Protein AF-A0A539E803-F1 (afdb_monomer)

Solvent-accessible surface area (backbone atoms only — not comparable to full-atom values): 10737 Å² total; per-residue (Å²): 115,46,67,41,36,42,38,34,36,9,45,37,90,41,61,48,79,47,75,49,76,49,67,84,82,89,76,84,89,85,72,62,88,88,71,40,68,70,56,54,57,48,47,56,49,35,49,77,51,39,52,88,46,69,70,63,44,58,66,35,50,32,64,90,94,48,55,44,29,31,35,43,29,35,39,46,92,74,34,40,37,37,44,37,24,36,64,85,74,31,36,32,40,33,35,44,31,45,89,89,49,72,43,79,78,43,74,46,50,41,35,70,79,56,62,65,66,52,29,48,58,45,42,54,60,42,33,76,76,36,90,59,69,50,62,68,59,37,48,68,73,79,42,81,58,93,88,59,83,59,92,66,82,51,70,68,60,51,33,63,75,67,72,41,97,76,69,65,61,68,62,53,50,51,53,49,50,55,50,50,58,64,70,74,106

Foldseek 3Di:
DFWAKKWWQAWQVCQGIDMDGDDPDDDDDDDDPPPCPVRSVVLVLCLQQNDPDPVVVVNTGHPPPTFGKMKIWDDDPQKIWIWIARNVQQWIWIWIDHPNDIDTQATDRCHPVDDDPNVVSSLVVSCVVPVDSDSVCCCLPVHQDDPNPDPDRDPVNVCVVVVHPDDDVVVVVVVVVVVVVVVVD

Structure (mmCIF, N/CA/C/O backbone):
data_AF-A0A539E803-F1
#
_entry.id   AF-A0A539E803-F1
#
loop_
_atom_site.group_PDB
_atom_site.id
_atom_site.type_symbol
_atom_site.label_atom_id
_atom_site.label_alt_id
_atom_site.label_comp_id
_atom_site.label_asym_id
_atom_site.label_entity_id
_atom_site.label_seq_id
_atom_site.pdbx_PDB_ins_code
_atom_site.Cartn_x
_atom_site.Cartn_y
_atom_site.Cartn_z
_atom_site.occupancy
_atom_site.B_iso_or_equiv
_atom_site.auth_seq_id
_atom_site.auth_comp_id
_atom_site.auth_asym_id
_atom_site.auth_atom_id
_atom_site.pdbx_PDB_model_num
ATOM 1 N N . MET A 1 1 ? -8.554 -13.822 0.215 1.00 85.38 1 MET A N 1
ATOM 2 C CA . MET A 1 1 ? -8.023 -12.525 0.678 1.00 85.38 1 MET A CA 1
ATOM 3 C C . MET A 1 1 ? -8.935 -11.435 0.132 1.00 85.38 1 MET A C 1
ATOM 5 O O . MET A 1 1 ? -9.428 -11.605 -0.977 1.00 85.38 1 MET A O 1
ATOM 9 N N . ARG A 1 2 ? -9.240 -10.399 0.917 1.00 91.12 2 ARG A N 1
ATOM 10 C CA . ARG A 1 2 ? -10.157 -9.306 0.552 1.00 91.12 2 ARG A CA 1
ATOM 11 C C . ARG A 1 2 ? -9.705 -8.007 1.214 1.00 91.12 2 ARG A C 1
ATOM 13 O O . ARG A 1 2 ? -9.378 -8.044 2.393 1.00 91.12 2 ARG A O 1
ATOM 20 N N . ILE A 1 3 ? -9.746 -6.884 0.498 1.00 94.69 3 ILE A N 1
ATOM 21 C CA . ILE A 1 3 ? -9.561 -5.549 1.092 1.00 94.69 3 ILE A CA 1
ATOM 22 C C . ILE A 1 3 ? -10.826 -5.180 1.871 1.00 94.69 3 ILE A C 1
ATOM 24 O O . ILE A 1 3 ? -11.922 -5.286 1.328 1.00 94.69 3 ILE A O 1
ATOM 28 N N . GLU A 1 4 ? -10.689 -4.753 3.124 1.00 96.38 4 GLU A N 1
ATOM 29 C CA . GLU A 1 4 ? -11.804 -4.283 3.960 1.00 96.38 4 GLU A CA 1
ATOM 30 C C . GLU A 1 4 ? -11.821 -2.769 4.112 1.00 96.38 4 GLU A C 1
ATOM 32 O O . GLU A 1 4 ? -12.894 -2.170 4.176 1.00 96.38 4 GLU A O 1
ATOM 37 N N . ARG A 1 5 ? -10.646 -2.139 4.151 1.00 98.12 5 ARG A N 1
ATOM 38 C CA . ARG A 1 5 ? -10.532 -0.699 4.358 1.00 98.12 5 ARG A CA 1
ATOM 39 C C . ARG A 1 5 ? -9.319 -0.135 3.637 1.00 98.12 5 ARG A C 1
ATOM 41 O O . ARG A 1 5 ? -8.253 -0.744 3.626 1.00 98.12 5 ARG A O 1
ATOM 48 N N . LEU A 1 6 ? -9.502 1.050 3.069 1.00 98.50 6 LEU A N 1
ATOM 49 C CA . LEU A 1 6 ? -8.438 1.910 2.565 1.00 98.50 6 LEU A CA 1
ATOM 50 C C . LEU A 1 6 ? -8.562 3.256 3.271 1.00 98.50 6 LEU A C 1
ATOM 52 O O . LEU A 1 6 ? -9.647 3.834 3.299 1.00 98.50 6 LEU A O 1
ATOM 56 N N . GLN A 1 7 ? -7.463 3.758 3.814 1.00 98.56 7 GLN A N 1
ATOM 57 C CA . GLN A 1 7 ? -7.365 5.105 4.357 1.00 98.56 7 GLN A CA 1
ATOM 58 C C . GLN A 1 7 ? -6.165 5.804 3.731 1.00 98.56 7 GLN A C 1
ATOM 60 O O . GLN A 1 7 ? -5.092 5.212 3.626 1.00 98.56 7 GLN A O 1
ATOM 65 N N . LEU A 1 8 ? -6.357 7.054 3.326 1.00 98.25 8 LEU A N 1
ATOM 66 C CA . LEU A 1 8 ? -5.300 7.925 2.830 1.00 98.25 8 LEU A CA 1
ATOM 67 C C . LEU A 1 8 ? -5.308 9.198 3.653 1.00 98.25 8 LEU A C 1
ATOM 69 O O . LEU A 1 8 ? -6.360 9.809 3.821 1.00 98.25 8 LEU A O 1
ATOM 73 N N . ASP A 1 9 ? -4.135 9.603 4.106 1.00 97.06 9 ASP A N 1
ATOM 74 C CA . ASP A 1 9 ? -3.892 10.857 4.799 1.00 97.06 9 ASP A CA 1
ATOM 75 C C . ASP A 1 9 ? -2.950 11.671 3.910 1.00 97.06 9 ASP A C 1
ATOM 77 O O . ASP A 1 9 ? -1.740 11.697 4.124 1.00 97.06 9 ASP A O 1
ATOM 81 N N . GLY A 1 10 ? -3.529 12.257 2.854 1.00 95.88 10 GLY A N 1
ATOM 82 C CA . GLY A 1 10 ? -2.801 12.931 1.777 1.00 95.88 10 GLY A CA 1
ATOM 83 C C . GLY A 1 10 ? -2.248 11.970 0.717 1.00 95.88 10 GLY A C 1
ATOM 84 O O . GLY A 1 10 ? -1.301 11.236 0.974 1.00 95.88 10 GLY A O 1
ATOM 85 N N . PHE A 1 11 ? -2.828 11.970 -0.489 1.00 96.88 11 PHE A N 1
ATOM 86 C CA . PHE A 1 11 ? -2.336 11.195 -1.639 1.00 96.88 11 PHE A CA 1
ATOM 87 C C . PHE A 1 11 ? -2.914 11.712 -2.969 1.00 96.88 11 PHE A C 1
ATOM 89 O O . PHE A 1 11 ? -4.120 11.622 -3.229 1.00 96.88 11 PHE A O 1
ATOM 96 N N . GLY A 1 12 ? -2.061 12.218 -3.857 1.00 94.12 12 GLY A N 1
ATOM 97 C CA . GLY A 1 12 ? -2.444 12.791 -5.145 1.00 94.12 12 GLY A CA 1
ATOM 98 C C . GLY A 1 12 ? -3.492 13.889 -4.973 1.00 94.12 12 GLY A C 1
ATOM 99 O O . GLY A 1 12 ? -3.254 14.890 -4.312 1.00 94.12 12 GLY A O 1
ATOM 100 N N . ARG A 1 13 ? -4.688 13.687 -5.541 1.00 92.44 13 ARG A N 1
ATOM 101 C CA . ARG A 1 13 ? -5.806 14.641 -5.404 1.00 92.44 13 ARG A CA 1
ATOM 102 C C . ARG A 1 13 ? -6.510 14.614 -4.046 1.00 92.44 13 ARG A C 1
ATOM 104 O O . ARG A 1 13 ? -7.352 15.470 -3.784 1.00 92.44 13 ARG A O 1
ATOM 111 N N . PHE A 1 14 ? -6.254 13.606 -3.219 1.00 93.94 14 PHE A N 1
ATOM 112 C CA . PHE A 1 14 ? -6.851 13.493 -1.895 1.00 93.94 14 PHE A CA 1
ATOM 113 C C . PHE A 1 14 ? -5.964 14.232 -0.890 1.00 93.94 14 PHE A C 1
ATOM 115 O O . PHE A 1 14 ? -5.164 13.614 -0.207 1.00 93.94 14 PHE A O 1
ATOM 122 N N . ASP A 1 15 ? -6.083 15.561 -0.817 1.00 87.75 15 ASP A N 1
ATOM 123 C CA . ASP A 1 15 ? -5.224 16.421 0.026 1.00 87.75 15 ASP A CA 1
ATOM 124 C C . ASP A 1 15 ? -5.448 16.262 1.551 1.00 87.75 15 ASP A C 1
ATOM 126 O O . ASP A 1 15 ? -4.719 16.852 2.354 1.00 87.75 15 ASP A O 1
ATOM 130 N N . GLY A 1 16 ? -6.486 15.540 1.974 1.00 90.56 16 GLY A N 1
ATOM 131 C CA . GLY A 1 16 ? -6.835 15.316 3.381 1.00 90.56 16 GLY A CA 1
ATOM 132 C C . GLY A 1 16 ? -7.170 13.855 3.661 1.00 90.56 16 GLY A C 1
ATOM 133 O O . GLY A 1 16 ? -7.050 13.009 2.775 1.00 90.56 16 GLY A O 1
ATOM 134 N N . THR A 1 17 ? -7.610 13.571 4.887 1.00 95.69 17 THR A N 1
ATOM 135 C CA . THR A 1 17 ? -7.997 12.217 5.288 1.00 95.69 17 THR A CA 1
ATOM 136 C C . THR A 1 17 ? -9.253 11.771 4.551 1.00 95.69 17 THR A C 1
ATOM 138 O O . THR A 1 17 ? -10.318 12.379 4.678 1.00 95.69 17 THR A O 1
ATOM 141 N N . VAL A 1 18 ? -9.133 10.682 3.802 1.00 96.50 18 VAL A N 1
ATOM 142 C CA . VAL A 1 18 ? -10.245 9.999 3.138 1.00 96.50 18 VAL A CA 1
ATOM 143 C C . VAL A 1 18 ? -10.193 8.517 3.461 1.00 96.50 18 VAL A C 1
ATOM 145 O O . VAL A 1 18 ? -9.123 7.939 3.655 1.00 96.50 18 VAL A O 1
ATOM 148 N N . GLN A 1 19 ? -11.364 7.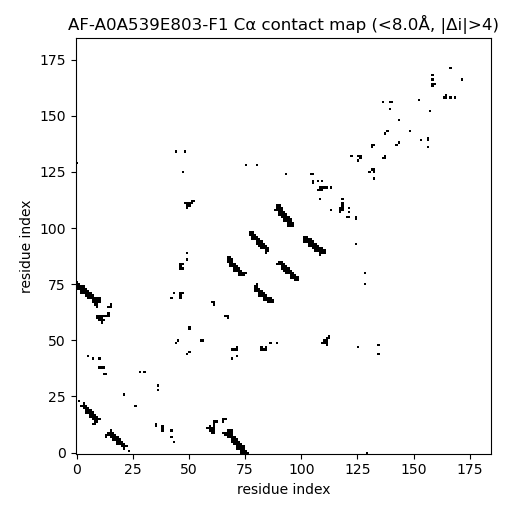894 3.530 1.00 97.50 19 GLN A N 1
ATOM 149 C CA . GLN A 1 19 ? -11.482 6.498 3.909 1.00 97.50 19 GLN A CA 1
ATOM 150 C C . GLN A 1 19 ? -12.596 5.815 3.123 1.00 97.50 19 GLN A C 1
ATOM 152 O O . GLN A 1 19 ? -13.686 6.364 2.961 1.00 97.50 19 GLN A O 1
ATOM 157 N N . TRP A 1 20 ? -12.332 4.581 2.709 1.00 97.50 20 TRP A N 1
ATOM 158 C CA . TRP A 1 20 ? -13.306 3.679 2.113 1.00 97.50 20 TRP A CA 1
ATOM 159 C C . TRP A 1 20 ? -13.371 2.381 2.904 1.00 97.50 20 TRP A C 1
ATOM 161 O O . TRP A 1 20 ? -12.350 1.877 3.375 1.00 97.50 20 TRP A O 1
ATOM 171 N N . THR A 1 21 ? -14.579 1.836 3.011 1.00 96.88 21 THR A N 1
ATOM 172 C CA . THR A 1 21 ? -14.844 0.519 3.592 1.00 96.88 21 THR A CA 1
ATOM 173 C C . THR A 1 21 ? -15.472 -0.356 2.519 1.00 96.88 21 THR A C 1
ATOM 175 O O . THR A 1 21 ? -16.389 0.081 1.823 1.00 96.88 21 THR A O 1
ATOM 178 N N . PHE A 1 22 ? -14.990 -1.586 2.392 1.00 95.62 22 PHE A N 1
ATOM 179 C CA . PHE A 1 22 ? -15.407 -2.532 1.367 1.00 95.62 22 PHE A CA 1
ATOM 180 C C . PHE A 1 22 ? -16.167 -3.705 1.992 1.00 95.62 22 PHE A C 1
ATO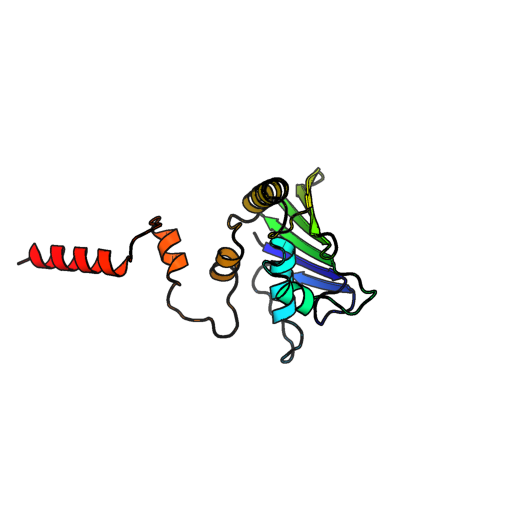M 182 O O . PHE A 1 22 ? -15.723 -4.341 2.955 1.00 95.62 22 PHE A O 1
ATOM 189 N N . GLY A 1 23 ? -17.333 -4.007 1.424 1.00 92.44 23 GLY A N 1
ATOM 190 C CA . GLY A 1 23 ? -18.162 -5.151 1.792 1.00 92.44 23 GLY A CA 1
ATOM 191 C C . GLY A 1 23 ? -17.706 -6.450 1.117 1.00 92.44 23 GLY A C 1
ATOM 192 O O . GLY A 1 23 ? -16.790 -6.441 0.286 1.00 92.44 23 GLY A O 1
ATOM 193 N N . PRO A 1 24 ? -18.271 -7.605 1.501 1.00 91.56 24 PRO A N 1
ATOM 194 C CA . PRO A 1 24 ? -18.068 -8.843 0.760 1.00 91.56 24 PRO A CA 1
ATOM 195 C C . PRO A 1 24 ? -18.718 -8.746 -0.630 1.00 91.56 24 PRO A C 1
ATOM 197 O O . PRO A 1 24 ? -19.687 -8.016 -0.822 1.00 91.56 24 PRO A O 1
ATOM 200 N N . GLY A 1 25 ? -18.202 -9.507 -1.596 1.00 90.75 25 GLY A N 1
ATOM 201 C CA . GLY A 1 25 ? -18.731 -9.523 -2.961 1.00 90.75 25 GLY A CA 1
ATOM 202 C C . GLY A 1 25 ? -18.320 -8.305 -3.796 1.00 90.75 25 GLY A C 1
ATOM 203 O O . GLY A 1 25 ? -17.209 -7.787 -3.666 1.00 90.75 25 GLY A O 1
ATOM 204 N N . LEU A 1 26 ? -19.207 -7.884 -4.701 1.00 91.44 26 LEU A N 1
ATOM 205 C CA . LEU A 1 26 ? -18.942 -6.808 -5.653 1.00 91.44 26 LEU A CA 1
ATOM 206 C C . LEU A 1 26 ? -19.089 -5.435 -4.988 1.00 91.44 26 LEU A C 1
ATOM 208 O O . LEU A 1 26 ? -20.170 -5.065 -4.536 1.00 91.44 26 LEU A O 1
ATOM 212 N N . ASN A 1 27 ? -18.010 -4.655 -5.000 1.00 92.12 27 ASN A N 1
ATOM 213 C CA . ASN A 1 27 ? -18.012 -3.262 -4.564 1.00 92.12 27 ASN A CA 1
ATOM 214 C C . ASN A 1 27 ? -17.937 -2.356 -5.799 1.00 92.12 27 ASN A C 1
ATOM 216 O O . ASN A 1 27 ? -17.001 -2.473 -6.589 1.00 92.12 27 ASN A O 1
ATOM 220 N N . VAL A 1 28 ? -18.906 -1.453 -5.966 1.00 92.19 28 VAL A N 1
ATOM 221 C CA . VAL A 1 28 ? -18.963 -0.528 -7.109 1.00 92.19 28 VAL A CA 1
ATOM 222 C C . VAL A 1 28 ? -18.672 0.890 -6.633 1.00 92.19 28 VAL A C 1
ATOM 224 O O . VAL A 1 28 ? -19.369 1.420 -5.773 1.00 92.19 28 VAL A O 1
ATOM 227 N N . ILE A 1 29 ? -17.649 1.516 -7.216 1.00 90.00 29 ILE A N 1
ATOM 228 C CA . ILE A 1 29 ? -17.231 2.880 -6.880 1.00 90.00 29 ILE A CA 1
ATOM 229 C C . ILE A 1 29 ? -17.612 3.798 -8.033 1.00 90.00 29 ILE A C 1
ATOM 231 O O . ILE A 1 29 ? -16.992 3.783 -9.097 1.00 90.00 29 ILE A O 1
ATOM 235 N N . LEU A 1 30 ? -18.643 4.607 -7.808 1.00 90.50 30 LEU A N 1
ATOM 236 C CA . LEU A 1 30 ? -19.159 5.548 -8.793 1.00 90.50 30 LEU A CA 1
ATOM 237 C C . LEU A 1 30 ? -18.586 6.941 -8.553 1.00 90.50 30 LEU A C 1
ATOM 239 O O . LEU A 1 30 ? -18.520 7.431 -7.428 1.00 90.50 30 LEU A O 1
ATOM 243 N N . GLY A 1 31 ? -18.191 7.602 -9.633 1.00 88.69 31 GLY A N 1
ATOM 244 C CA . GLY A 1 31 ? -17.792 9.000 -9.592 1.00 88.69 31 GLY A CA 1
ATOM 245 C C . GLY A 1 31 ? -17.492 9.535 -10.989 1.00 88.69 31 GLY A C 1
ATOM 246 O O . GLY A 1 31 ? -17.164 8.734 -11.872 1.00 88.69 31 GLY A O 1
ATOM 247 N N . PRO A 1 32 ? -17.555 10.860 -11.196 1.00 87.38 32 PRO A N 1
ATOM 248 C CA . PRO A 1 32 ? -17.206 11.497 -12.465 1.00 87.38 32 PRO A CA 1
ATOM 249 C C . PRO A 1 32 ? -15.792 11.154 -12.943 1.00 87.38 32 PRO A C 1
ATOM 251 O O . PRO A 1 32 ? -14.960 10.659 -12.175 1.00 87.38 32 PRO A O 1
ATOM 254 N N . ASN A 1 33 ? -15.479 11.451 -14.203 1.00 86.19 33 ASN A N 1
ATOM 255 C CA . ASN A 1 33 ? -14.085 11.424 -14.645 1.00 86.19 33 ASN A CA 1
ATOM 256 C C . ASN A 1 33 ? -13.224 12.293 -13.724 1.00 86.19 33 ASN A C 1
ATOM 258 O O . ASN A 1 33 ? -13.702 13.244 -13.110 1.00 86.19 33 ASN A O 1
ATOM 262 N N . GLU A 1 34 ? -11.974 11.869 -13.552 1.00 86.44 34 GLU A N 1
ATOM 263 C CA . GLU A 1 34 ? -10.999 12.511 -12.668 1.00 86.44 34 GLU A CA 1
ATOM 264 C C . GLU A 1 34 ? -11.340 12.478 -11.176 1.00 86.44 34 GLU A C 1
ATOM 266 O O . GLU A 1 34 ? -10.480 12.848 -10.392 1.00 86.44 34 GLU A O 1
ATOM 271 N N . SER A 1 35 ? -12.490 11.942 -10.735 1.00 87.75 35 SER A N 1
ATOM 272 C CA . SER A 1 35 ? -12.916 11.919 -9.319 1.00 87.75 35 SER A CA 1
ATOM 273 C C . SER A 1 35 ? -11.936 11.255 -8.341 1.00 87.75 35 SER A C 1
ATOM 275 O O . SER A 1 35 ? -12.088 11.403 -7.130 1.00 87.75 35 SER A O 1
ATOM 277 N N . GLY A 1 36 ? -10.938 10.534 -8.857 1.00 90.31 36 GLY A N 1
ATOM 278 C CA . GLY A 1 36 ? -9.876 9.896 -8.082 1.00 90.31 36 GLY A CA 1
ATOM 279 C C . GLY A 1 36 ? -9.967 8.386 -7.985 1.00 90.31 36 GLY A C 1
ATOM 280 O O . GLY A 1 36 ? -9.223 7.803 -7.213 1.00 90.31 36 GLY A O 1
ATOM 281 N N . LYS A 1 37 ? -10.815 7.732 -8.784 1.00 92.06 37 LYS A N 1
ATOM 282 C CA . LYS A 1 37 ? -10.909 6.260 -8.833 1.00 92.06 37 LYS A CA 1
ATOM 283 C C . LYS A 1 37 ? -9.557 5.608 -9.152 1.00 92.06 37 LYS A C 1
ATOM 285 O O . LYS A 1 37 ? -9.092 4.764 -8.395 1.00 92.06 37 LYS A O 1
ATOM 290 N N . SER A 1 38 ? -8.885 6.063 -10.211 1.00 90.12 38 SER A N 1
ATOM 291 C CA . SER A 1 38 ? -7.554 5.560 -10.578 1.00 90.12 38 SER A CA 1
ATOM 292 C C . SER A 1 38 ? -6.494 5.928 -9.536 1.00 90.12 38 SER A C 1
ATOM 294 O O . SER A 1 38 ? -5.601 5.137 -9.270 1.00 90.12 38 SER A O 1
ATOM 296 N N . THR A 1 39 ? -6.615 7.096 -8.894 1.00 94.38 39 THR A N 1
ATOM 297 C CA . THR A 1 39 ? -5.736 7.505 -7.784 1.00 94.38 39 THR A CA 1
ATOM 298 C C . THR A 1 39 ? -5.906 6.599 -6.565 1.00 94.38 39 THR A C 1
ATOM 300 O O . THR A 1 39 ? -4.922 6.213 -5.951 1.00 94.38 39 THR A O 1
ATOM 303 N N . MET A 1 40 ? -7.140 6.221 -6.233 1.00 95.00 40 MET A N 1
ATOM 304 C CA . MET A 1 40 ? -7.454 5.303 -5.141 1.00 95.00 40 MET A CA 1
ATOM 305 C C . MET A 1 40 ? -6.872 3.911 -5.418 1.00 95.00 40 MET A C 1
ATOM 307 O O . MET A 1 40 ? -6.228 3.329 -4.552 1.00 95.00 40 MET A O 1
ATOM 311 N N . GLN A 1 41 ? -7.022 3.402 -6.641 1.00 92.50 41 GLN A N 1
ATOM 312 C CA . GLN A 1 41 ? -6.398 2.147 -7.061 1.00 92.50 41 GLN A CA 1
ATOM 313 C C . GLN A 1 41 ? -4.866 2.209 -6.952 1.00 92.50 41 GLN A C 1
ATOM 315 O O . GLN A 1 41 ? -4.244 1.310 -6.391 1.00 92.50 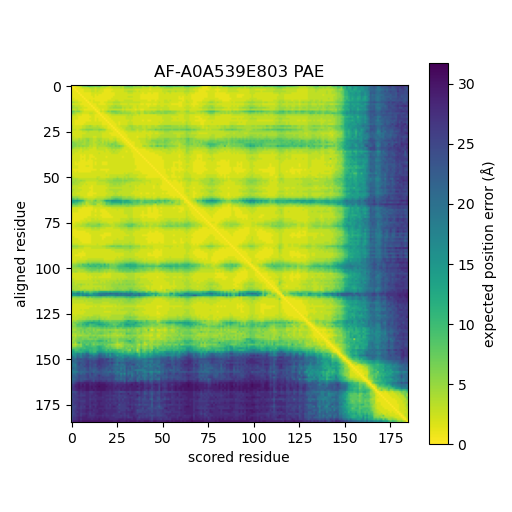41 GLN A O 1
ATOM 320 N N . GLU A 1 42 ? -4.261 3.286 -7.449 1.00 94.19 42 GLU A N 1
ATOM 321 C CA . GLU A 1 42 ? -2.814 3.491 -7.401 1.00 94.19 42 GLU A CA 1
ATOM 322 C C . GLU A 1 42 ? -2.295 3.620 -5.963 1.00 94.19 42 GLU A C 1
ATOM 324 O O . GLU A 1 42 ? -1.237 3.090 -5.640 1.00 94.19 42 GLU A O 1
ATOM 329 N N . SER A 1 43 ? -3.076 4.218 -5.061 1.00 96.88 43 SER A N 1
ATOM 330 C CA . SER A 1 43 ? -2.709 4.310 -3.648 1.00 96.88 43 SER A CA 1
ATOM 331 C C . SER A 1 43 ? -2.612 2.952 -2.955 1.00 96.88 43 SER A C 1
ATOM 333 O O . SER A 1 43 ? -1.713 2.760 -2.147 1.00 96.88 43 SER A O 1
ATOM 335 N N . ILE A 1 44 ? -3.465 1.980 -3.307 1.00 95.81 44 ILE A N 1
ATOM 336 C CA . ILE A 1 44 ? -3.381 0.621 -2.748 1.00 95.81 44 ILE A CA 1
ATOM 337 C C . ILE A 1 44 ? -2.036 0.003 -3.132 1.00 95.81 44 ILE A C 1
ATOM 339 O O . ILE A 1 44 ? -1.333 -0.548 -2.288 1.00 95.81 44 ILE A O 1
ATOM 343 N N . LEU A 1 45 ? -1.655 0.151 -4.401 1.00 94.50 45 LEU A N 1
ATOM 344 C CA . LEU A 1 45 ? -0.387 -0.351 -4.916 1.00 94.50 45 LEU A CA 1
ATOM 345 C C . LEU A 1 45 ? 0.798 0.371 -4.268 1.00 94.50 45 LEU A C 1
ATOM 347 O O . LEU A 1 45 ? 1.767 -0.271 -3.883 1.00 94.50 45 LEU A O 1
ATOM 351 N N . ALA A 1 46 ? 0.727 1.693 -4.115 1.00 96.56 46 ALA A N 1
ATOM 352 C CA . ALA A 1 46 ? 1.770 2.473 -3.459 1.00 96.56 46 ALA A CA 1
ATOM 353 C C . ALA A 1 46 ? 1.927 2.094 -1.975 1.00 96.56 46 ALA A C 1
ATOM 355 O O . ALA A 1 46 ? 3.049 1.980 -1.492 1.00 96.56 46 ALA A O 1
ATOM 356 N N . ILE A 1 47 ? 0.835 1.837 -1.248 1.00 97.62 47 ILE A N 1
ATOM 357 C CA . ILE A 1 47 ? 0.894 1.387 0.153 1.00 97.62 47 ILE A CA 1
ATOM 358 C C . ILE A 1 47 ? 1.607 0.031 0.252 1.00 97.62 47 ILE A C 1
ATOM 360 O O . ILE A 1 47 ? 2.511 -0.125 1.073 1.00 97.62 47 ILE A O 1
ATOM 364 N N . LEU A 1 48 ? 1.230 -0.927 -0.601 1.00 96.00 48 LEU A N 1
ATOM 365 C CA . LEU A 1 48 ? 1.743 -2.301 -0.562 1.00 96.00 48 LEU A CA 1
ATOM 366 C C . LEU A 1 48 ? 3.141 -2.466 -1.167 1.00 96.00 48 LEU A C 1
ATOM 368 O O . LEU A 1 48 ? 3.878 -3.350 -0.761 1.00 96.00 48 LEU A O 1
ATOM 372 N N . PHE A 1 49 ? 3.523 -1.649 -2.143 1.00 94.88 49 PHE A N 1
ATOM 373 C CA . PHE A 1 49 ? 4.761 -1.870 -2.895 1.00 94.88 49 PHE A CA 1
ATOM 374 C C . PHE A 1 49 ? 5.674 -0.650 -2.939 1.00 94.88 49 PHE A C 1
ATOM 376 O O . PHE A 1 49 ? 6.777 -0.758 -3.445 1.00 94.88 49 PHE A O 1
ATOM 383 N N . GLY A 1 50 ? 5.252 0.510 -2.436 1.00 95.19 50 GLY A N 1
ATOM 384 C CA . GLY A 1 50 ? 5.989 1.760 -2.614 1.00 95.19 50 GLY A CA 1
ATOM 385 C C . GLY A 1 50 ? 6.001 2.243 -4.070 1.00 95.19 50 GLY A C 1
ATOM 386 O O . GLY A 1 50 ? 5.196 1.809 -4.904 1.00 95.19 50 GLY A O 1
ATOM 387 N N . PHE A 1 51 ? 6.919 3.169 -4.358 1.00 94.56 51 PHE A N 1
ATOM 388 C CA . PHE A 1 51 ? 7.140 3.741 -5.687 1.00 94.56 51 PHE A CA 1
ATOM 389 C C . PHE A 1 51 ? 8.477 3.268 -6.268 1.00 94.56 51 PHE A C 1
ATOM 391 O O . PHE A 1 51 ? 9.526 3.423 -5.641 1.00 94.56 51 PHE A O 1
ATOM 398 N N . GLU A 1 52 ? 8.436 2.733 -7.487 1.00 90.19 52 GLU A N 1
ATOM 399 C CA . GLU A 1 52 ? 9.619 2.253 -8.219 1.00 90.19 52 GLU A CA 1
ATOM 400 C C . GLU A 1 52 ? 10.493 3.405 -8.737 1.00 90.19 52 GLU A C 1
ATOM 402 O O . GLU A 1 52 ? 11.695 3.235 -8.933 1.00 90.19 52 GLU A O 1
ATOM 407 N N . ASP A 1 53 ? 9.915 4.597 -8.910 1.00 92.38 53 ASP A N 1
ATOM 408 C CA . ASP A 1 53 ? 10.603 5.787 -9.397 1.00 92.38 53 ASP A CA 1
ATOM 409 C C . ASP A 1 53 ? 10.145 7.064 -8.667 1.00 92.38 53 ASP A C 1
ATOM 411 O O . ASP A 1 53 ? 9.018 7.170 -8.175 1.00 92.38 53 ASP A O 1
ATOM 415 N N . LYS A 1 54 ? 11.039 8.058 -8.604 1.00 92.75 54 LYS A N 1
ATOM 416 C CA . LYS A 1 54 ? 10.774 9.333 -7.919 1.00 92.75 54 LYS A CA 1
ATOM 417 C C . LYS A 1 54 ? 9.741 10.203 -8.637 1.00 92.75 54 LYS A C 1
ATOM 419 O O . LYS A 1 54 ? 9.052 10.971 -7.981 1.00 92.75 54 LYS A O 1
ATOM 424 N N . ALA A 1 55 ? 9.638 10.127 -9.964 1.00 94.44 55 ALA A N 1
AT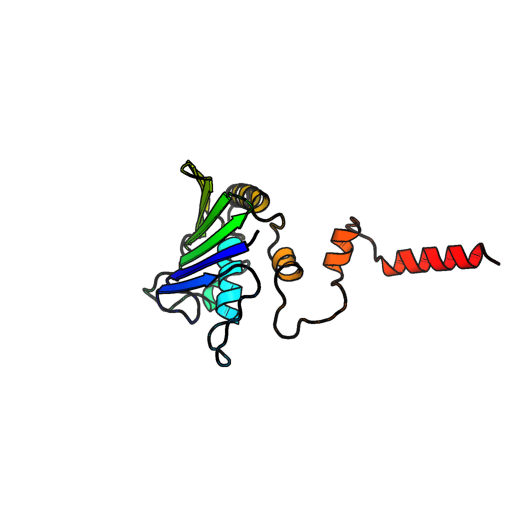OM 425 C CA . ALA A 1 55 ? 8.723 10.989 -10.710 1.00 94.44 55 ALA A CA 1
ATOM 426 C C . ALA A 1 55 ? 7.260 10.613 -10.426 1.00 94.44 55 ALA A C 1
ATOM 428 O O . ALA A 1 55 ? 6.414 11.490 -10.250 1.00 94.44 55 ALA A O 1
ATOM 429 N N . THR A 1 56 ? 6.971 9.315 -10.320 1.00 93.62 56 THR A N 1
ATOM 430 C CA . THR A 1 56 ? 5.664 8.800 -9.912 1.00 93.62 56 THR A CA 1
ATOM 431 C C . THR A 1 56 ? 5.351 9.164 -8.464 1.00 93.62 56 THR A C 1
ATOM 433 O O . THR A 1 56 ? 4.238 9.604 -8.184 1.00 93.62 56 THR A O 1
ATOM 436 N N . GLU A 1 57 ? 6.317 9.043 -7.553 1.00 95.88 57 GLU A N 1
ATOM 437 C CA . GLU A 1 57 ? 6.142 9.468 -6.160 1.00 95.88 57 GLU A CA 1
ATOM 438 C C . GLU A 1 57 ? 5.778 10.956 -6.059 1.00 95.88 57 GLU A C 1
ATOM 440 O O . GLU A 1 57 ? 4.756 11.296 -5.467 1.00 95.88 57 GLU A O 1
ATOM 445 N N . GLU A 1 58 ? 6.539 11.836 -6.717 1.00 94.81 58 GLU A N 1
ATOM 446 C CA . GLU A 1 58 ? 6.274 13.282 -6.742 1.00 94.81 58 GLU A CA 1
ATOM 447 C C . GLU A 1 58 ? 4.924 13.627 -7.383 1.00 94.81 58 GLU A C 1
ATOM 449 O O . GLU A 1 58 ? 4.242 14.553 -6.950 1.00 94.81 58 GLU A O 1
ATOM 454 N N . ARG A 1 59 ? 4.476 12.854 -8.379 1.00 94.75 59 ARG A N 1
ATOM 455 C CA . ARG A 1 59 ? 3.146 13.023 -8.984 1.00 94.75 59 ARG A CA 1
ATOM 456 C C . ARG A 1 59 ? 2.009 12.789 -7.983 1.00 94.75 59 ARG A C 1
ATOM 458 O O . ARG A 1 59 ? 0.946 13.397 -8.124 1.00 94.75 59 ARG A O 1
ATOM 465 N N . PHE A 1 60 ? 2.196 11.881 -7.026 1.00 96.00 60 PHE A N 1
ATOM 466 C CA . PHE A 1 60 ? 1.209 11.574 -5.986 1.00 96.00 60 PHE A CA 1
ATOM 467 C C . PHE A 1 60 ? 1.498 12.263 -4.654 1.00 96.00 60 PHE A C 1
ATOM 469 O O . PHE A 1 60 ? 0.678 12.167 -3.738 1.00 96.00 60 PHE A O 1
ATOM 476 N N . ARG A 1 61 ? 2.607 12.991 -4.544 1.00 95.44 61 ARG A N 1
ATOM 477 C CA . ARG A 1 61 ? 2.914 13.798 -3.374 1.00 95.44 61 ARG A CA 1
ATOM 478 C C . ARG A 1 61 ? 1.859 14.905 -3.226 1.00 95.44 61 ARG A C 1
ATOM 480 O O . ARG A 1 61 ? 1.602 15.644 -4.180 1.00 95.44 61 ARG A O 1
ATOM 487 N N . PRO A 1 62 ? 1.203 15.019 -2.060 1.00 93.62 62 PRO A N 1
ATOM 488 C CA . PRO A 1 62 ? 0.237 16.079 -1.817 1.00 93.62 62 PRO A CA 1
ATOM 489 C C . PRO A 1 62 ? 0.944 17.431 -1.664 1.00 93.62 62 PRO A C 1
ATOM 491 O O . PRO A 1 62 ? 2.171 17.529 -1.603 1.00 93.62 62 PRO A O 1
ATOM 494 N N . ARG A 1 63 ? 0.160 18.509 -1.586 1.00 88.75 63 ARG A N 1
ATOM 495 C CA . ARG A 1 63 ? 0.708 19.860 -1.386 1.00 88.75 63 ARG A CA 1
ATOM 496 C C . ARG A 1 63 ? 1.547 19.942 -0.105 1.00 88.75 63 ARG A C 1
ATOM 498 O O . ARG A 1 63 ? 1.240 19.291 0.891 1.00 88.75 63 ARG A O 1
ATOM 505 N N . ALA A 1 64 ? 2.566 20.803 -0.123 1.00 82.56 64 ALA A N 1
ATOM 506 C CA . ALA A 1 64 ? 3.481 20.994 1.000 1.00 82.56 64 ALA A CA 1
ATOM 507 C C . ALA A 1 64 ? 2.744 21.216 2.336 1.00 82.56 64 ALA A C 1
ATOM 509 O O . ALA A 1 64 ? 1.762 21.959 2.408 1.00 82.56 64 ALA A O 1
ATOM 510 N N . GLY A 1 65 ? 3.236 20.567 3.395 1.00 80.56 65 GLY A N 1
ATOM 511 C CA . GLY A 1 65 ? 2.657 20.628 4.742 1.00 80.56 65 GLY A CA 1
ATOM 512 C C . GLY A 1 65 ? 1.485 19.671 4.987 1.00 80.56 65 GLY A C 1
ATOM 513 O O . GLY A 1 65 ? 0.905 19.695 6.072 1.00 80.56 65 GLY A O 1
ATOM 514 N N . ARG A 1 66 ? 1.118 18.832 4.011 1.00 89.06 66 ARG A N 1
ATOM 515 C CA . ARG A 1 66 ? 0.174 17.724 4.207 1.00 89.06 66 ARG A CA 1
ATOM 516 C C . ARG A 1 66 ? 0.918 16.444 4.560 1.00 89.06 66 ARG A C 1
ATOM 518 O O . ARG A 1 66 ? 2.074 16.276 4.193 1.00 89.06 66 ARG A O 1
ATOM 525 N N . GLN A 1 67 ? 0.232 15.562 5.283 1.00 94.25 67 GLN A N 1
ATOM 526 C CA . GLN A 1 67 ? 0.718 14.201 5.486 1.00 94.25 67 GLN A CA 1
ATOM 527 C C . GLN A 1 67 ? 0.788 13.494 4.135 1.00 94.25 67 GLN A C 1
ATOM 529 O O . GLN A 1 67 ? 0.035 13.839 3.228 1.00 94.25 67 GLN A O 1
ATOM 534 N N . PHE A 1 68 ? 1.683 12.523 4.014 1.00 97.06 68 PHE A N 1
ATOM 535 C CA . PHE A 1 68 ? 1.735 11.631 2.871 1.00 97.06 68 PHE A CA 1
ATOM 536 C C . PHE A 1 68 ? 1.775 10.204 3.407 1.00 97.06 68 PHE A C 1
ATOM 538 O O . PHE A 1 68 ? 2.831 9.585 3.518 1.00 97.06 68 PHE A O 1
ATOM 545 N N . LYS A 1 69 ? 0.610 9.695 3.826 1.00 98.00 69 LYS A N 1
ATOM 546 C CA . LYS A 1 69 ? 0.489 8.371 4.456 1.00 98.00 69 LYS A CA 1
ATOM 547 C C . LYS A 1 69 ? -0.704 7.602 3.916 1.00 98.00 69 LYS A C 1
ATOM 549 O O . LYS A 1 69 ? -1.695 8.176 3.462 1.00 98.00 69 LYS A O 1
ATOM 554 N N . GLY A 1 70 ? -0.623 6.280 3.994 1.00 98.25 70 GLY A N 1
ATOM 555 C CA . GLY A 1 70 ? -1.714 5.411 3.582 1.00 98.25 70 GLY A CA 1
ATOM 556 C C . GLY A 1 70 ? -1.765 4.110 4.365 1.00 98.25 70 GLY A C 1
ATOM 557 O O . GLY A 1 70 ? -0.758 3.623 4.880 1.00 98.25 70 GLY A O 1
ATOM 558 N N . GLN A 1 71 ? -2.962 3.541 4.443 1.00 98.50 71 GLN A N 1
ATOM 559 C CA . GLN A 1 71 ? -3.219 2.276 5.107 1.00 98.50 71 GLN A CA 1
ATOM 560 C C . GLN A 1 71 ? -4.212 1.420 4.322 1.00 98.50 71 GLN A C 1
ATOM 562 O O . GLN A 1 71 ? -5.273 1.894 3.916 1.00 98.50 71 GLN A O 1
ATOM 567 N N . VAL A 1 72 ? -3.886 0.137 4.172 1.00 98.31 72 VAL A N 1
ATOM 568 C CA . VAL A 1 72 ? -4.775 -0.894 3.629 1.00 98.31 72 VAL A CA 1
ATOM 569 C C . VAL A 1 72 ? -4.975 -1.976 4.680 1.00 98.31 72 VAL A C 1
ATOM 571 O O . VAL A 1 72 ? -4.011 -2.509 5.230 1.00 98.31 72 VAL A O 1
ATOM 574 N N . GLU A 1 73 ? -6.233 -2.318 4.938 1.00 98.00 73 GLU A N 1
ATOM 575 C CA . GLU A 1 73 ? -6.607 -3.465 5.761 1.00 98.00 73 GLU A CA 1
ATOM 576 C C . GLU A 1 73 ? -7.175 -4.576 4.884 1.00 98.00 73 GLU A C 1
ATOM 578 O O . GLU A 1 73 ? -8.036 -4.340 4.029 1.00 98.00 73 GLU A O 1
ATOM 583 N N . LEU A 1 74 ? -6.689 -5.792 5.112 1.00 95.81 74 LEU A N 1
ATOM 584 C CA . LEU A 1 74 ? -7.043 -6.997 4.377 1.00 95.81 74 LEU A CA 1
ATOM 585 C C . LEU A 1 74 ? -7.539 -8.072 5.341 1.00 95.81 74 LEU A C 1
ATOM 587 O O . LEU A 1 74 ? -7.071 -8.170 6.473 1.00 95.81 74 LEU A O 1
ATOM 591 N N . VAL A 1 75 ? -8.408 -8.953 4.855 1.00 94.81 75 VAL A N 1
ATOM 592 C CA . VAL A 1 75 ? -8.785 -10.185 5.552 1.00 94.81 75 VAL A CA 1
ATOM 593 C C . VAL A 1 75 ? -8.447 -11.410 4.723 1.00 94.81 75 VAL A C 1
ATOM 595 O O . VAL A 1 75 ? -8.737 -11.488 3.523 1.00 94.81 75 VAL A O 1
ATOM 598 N N . ARG A 1 76 ? -7.851 -12.402 5.385 1.00 92.00 76 ARG A N 1
ATOM 599 C CA . ARG A 1 76 ? -7.543 -13.725 4.840 1.00 92.00 76 ARG A CA 1
ATOM 600 C C . ARG A 1 76 ? -7.939 -14.778 5.875 1.00 92.00 76 ARG A C 1
ATOM 602 O O . ARG A 1 76 ? -7.259 -14.945 6.876 1.00 92.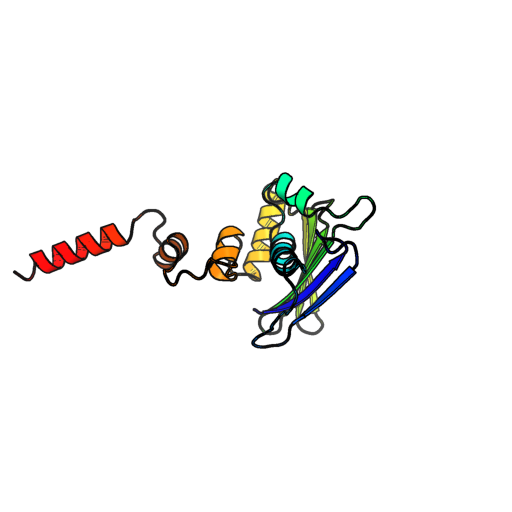00 76 ARG A O 1
ATOM 609 N N . GLY A 1 77 ? -9.036 -15.493 5.623 1.00 91.19 77 GLY A N 1
ATOM 610 C CA . GLY A 1 77 ? -9.580 -16.427 6.612 1.00 91.19 77 GLY A CA 1
ATOM 611 C C . GLY A 1 77 ? -10.040 -15.676 7.864 1.00 91.19 77 GLY A C 1
ATOM 612 O O . GLY A 1 77 ? -10.874 -14.782 7.759 1.00 91.19 77 GLY A O 1
ATOM 613 N N . ASP A 1 78 ? -9.478 -16.030 9.016 1.00 92.56 78 ASP A N 1
ATOM 614 C CA . ASP A 1 78 ? -9.702 -15.404 10.326 1.00 92.56 78 ASP A CA 1
ATOM 615 C C . ASP A 1 78 ? -8.619 -14.373 10.711 1.00 92.56 78 ASP A C 1
ATOM 617 O O . ASP A 1 78 ? -8.630 -13.829 11.820 1.00 92.56 78 ASP A O 1
ATOM 621 N N . GLU A 1 79 ? -7.686 -14.088 9.800 1.00 95.19 79 GLU A N 1
ATOM 622 C CA . GLU A 1 79 ? -6.617 -13.118 10.003 1.00 95.19 79 GLU A CA 1
ATOM 623 C C . GLU A 1 79 ? -6.969 -11.756 9.396 1.00 95.19 79 GLU A C 1
ATOM 625 O O . GLU A 1 79 ? -7.317 -11.647 8.216 1.00 95.19 79 GLU A O 1
ATOM 630 N N . HIS A 1 80 ? -6.791 -10.704 10.194 1.00 96.75 80 HIS A N 1
ATOM 631 C CA . HIS A 1 80 ? -6.858 -9.310 9.768 1.00 96.75 80 HIS A CA 1
ATOM 632 C C . HIS A 1 80 ? -5.447 -8.752 9.643 1.00 96.75 80 HIS A C 1
ATOM 634 O O . HIS A 1 80 ? -4.698 -8.701 10.617 1.00 96.75 80 HIS A O 1
ATOM 640 N N . TRP A 1 81 ? -5.100 -8.306 8.451 1.00 97.75 81 TRP A N 1
ATOM 641 C CA . TRP A 1 81 ? -3.809 -7.726 8.131 1.00 97.75 81 TRP A CA 1
ATOM 642 C C . TRP A 1 81 ? -3.966 -6.227 7.935 1.00 97.75 81 TRP A C 1
ATOM 644 O O . TRP A 1 81 ? -4.935 -5.774 7.332 1.00 97.75 81 TRP A O 1
ATOM 654 N N . LYS A 1 82 ? -3.003 -5.453 8.422 1.00 98.38 82 LYS A N 1
ATOM 655 C CA . LYS A 1 82 ? -2.943 -4.007 8.222 1.00 98.38 82 LYS A CA 1
ATOM 656 C C . LYS A 1 82 ? -1.556 -3.638 7.738 1.00 98.38 82 LYS A C 1
ATOM 658 O O . LYS A 1 82 ? -0.578 -3.906 8.431 1.00 98.38 82 LYS A O 1
ATOM 663 N N . PHE A 1 83 ? -1.515 -2.992 6.583 1.00 98.38 83 PHE A N 1
ATOM 664 C CA . PHE A 1 83 ? -0.325 -2.403 5.993 1.00 98.38 83 PHE A CA 1
ATOM 665 C C . PHE A 1 83 ? -0.456 -0.894 6.115 1.00 98.38 83 PHE A C 1
ATOM 667 O O . PHE A 1 83 ? -1.386 -0.318 5.556 1.00 98.38 83 PHE A O 1
ATOM 674 N N . SER A 1 84 ? 0.447 -0.266 6.858 1.00 98.50 84 SER A N 1
ATOM 675 C CA . SER A 1 84 ? 0.534 1.188 6.984 1.00 98.50 84 SER A CA 1
ATOM 676 C C . SER A 1 84 ? 1.868 1.642 6.412 1.00 98.50 84 SER A C 1
ATOM 678 O O . SER A 1 84 ? 2.895 1.069 6.765 1.00 98.50 84 SER A O 1
ATOM 680 N N . ARG A 1 85 ? 1.855 2.661 5.552 1.00 98.44 85 ARG A N 1
ATOM 681 C CA . ARG A 1 85 ? 3.056 3.245 4.954 1.00 98.44 85 ARG A CA 1
ATOM 682 C C . ARG A 1 85 ? 3.074 4.750 5.179 1.00 98.44 85 ARG A C 1
ATOM 684 O O . ARG A 1 85 ? 2.098 5.438 4.878 1.00 98.44 85 ARG A O 1
ATOM 691 N N . ASP A 1 86 ? 4.196 5.232 5.689 1.00 97.75 86 ASP A N 1
ATOM 692 C CA . ASP A 1 86 ? 4.599 6.627 5.590 1.00 97.75 86 ASP A CA 1
ATOM 693 C C . ASP A 1 86 ? 5.422 6.788 4.311 1.00 97.75 86 ASP A C 1
ATOM 695 O O . ASP A 1 86 ? 6.422 6.093 4.124 1.00 97.75 86 ASP A O 1
ATOM 699 N N . PHE A 1 87 ? 4.962 7.620 3.380 1.00 96.62 87 PHE A N 1
ATOM 700 C CA . PHE A 1 87 ? 5.631 7.765 2.092 1.00 96.62 87 PHE A CA 1
ATOM 701 C C . PHE A 1 87 ? 6.849 8.683 2.170 1.00 96.62 87 PHE A C 1
ATOM 703 O O . PHE A 1 87 ? 7.751 8.496 1.359 1.00 96.62 87 PHE A O 1
ATOM 710 N N . ASP A 1 88 ? 6.902 9.608 3.136 1.00 94.12 88 ASP A N 1
ATOM 711 C CA . ASP A 1 88 ? 8.024 10.541 3.292 1.00 94.12 88 ASP A CA 1
ATOM 712 C C . ASP A 1 88 ? 9.294 9.822 3.750 1.00 94.12 88 ASP A C 1
ATOM 714 O O . ASP A 1 88 ? 10.356 9.988 3.152 1.00 94.12 88 ASP A O 1
ATOM 718 N N . ASP A 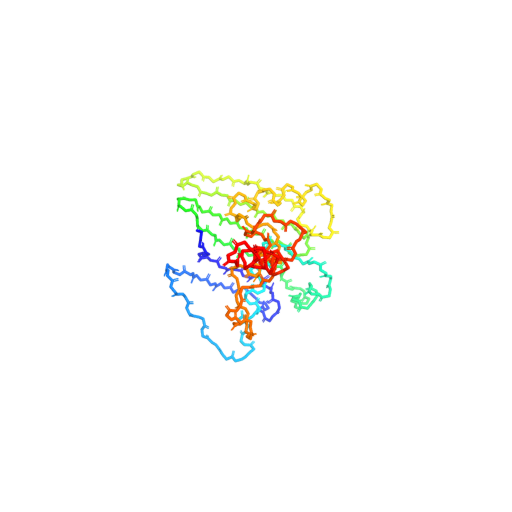1 89 ? 9.153 8.963 4.759 1.00 92.75 89 ASP A N 1
ATOM 719 C CA . ASP A 1 89 ? 10.268 8.207 5.340 1.00 92.75 89 ASP A CA 1
ATOM 720 C C . ASP A 1 89 ? 10.348 6.764 4.813 1.00 92.75 89 ASP A C 1
ATOM 722 O O . ASP A 1 89 ? 11.176 5.975 5.263 1.00 92.75 89 ASP A O 1
ATOM 726 N N . HIS A 1 90 ? 9.448 6.387 3.899 1.00 93.81 90 HIS A N 1
ATOM 727 C CA . HIS A 1 90 ? 9.267 5.021 3.387 1.00 93.81 90 HIS A CA 1
ATOM 728 C C . HIS A 1 90 ? 9.068 3.940 4.469 1.00 93.81 90 HIS A C 1
ATOM 730 O O . HIS A 1 90 ? 9.196 2.740 4.198 1.00 93.81 90 HIS A O 1
ATOM 736 N N . LEU A 1 91 ? 8.696 4.358 5.680 1.00 96.81 91 LEU A N 1
ATOM 737 C CA . LEU A 1 91 ? 8.475 3.488 6.821 1.00 96.81 91 LEU A CA 1
ATOM 738 C C . LEU A 1 91 ? 7.190 2.687 6.624 1.00 96.81 91 LEU A C 1
ATOM 740 O O . LEU A 1 91 ? 6.107 3.251 6.447 1.00 96.81 91 LEU A O 1
ATOM 744 N N . VAL A 1 92 ? 7.299 1.366 6.717 1.00 98.06 92 VAL A N 1
ATOM 745 C CA . VAL A 1 92 ? 6.155 0.460 6.683 1.00 98.06 92 VAL A CA 1
ATOM 746 C C . VAL A 1 92 ? 6.009 -0.257 8.005 1.00 98.06 92 VAL A C 1
ATOM 748 O O . VAL A 1 92 ? 6.978 -0.772 8.553 1.00 98.06 92 VAL A O 1
ATOM 751 N N . THR A 1 93 ? 4.766 -0.352 8.466 1.00 98.38 93 THR A N 1
ATOM 752 C CA . THR A 1 93 ? 4.372 -1.208 9.581 1.00 98.38 93 THR A CA 1
ATOM 753 C C . THR A 1 93 ? 3.330 -2.205 9.102 1.00 98.38 93 THR A C 1
ATOM 755 O O . THR A 1 93 ? 2.284 -1.817 8.572 1.00 98.38 93 THR A O 1
ATOM 758 N N . VAL A 1 94 ? 3.592 -3.492 9.332 1.00 98.31 94 VAL A N 1
ATOM 759 C CA . VAL A 1 94 ? 2.646 -4.576 9.058 1.00 98.31 94 VAL A CA 1
ATOM 760 C C . VAL A 1 94 ? 2.215 -5.202 10.369 1.00 98.31 94 VAL A C 1
ATOM 762 O O . VAL A 1 94 ? 3.044 -5.671 11.149 1.00 98.31 94 VAL A O 1
ATOM 765 N N . THR A 1 95 ? 0.908 -5.239 10.612 1.00 98.19 95 THR A N 1
ATOM 766 C CA . THR A 1 95 ? 0.344 -5.950 11.763 1.00 98.19 95 THR A CA 1
ATOM 767 C C . THR A 1 95 ? -0.636 -7.013 11.313 1.00 98.19 95 THR A C 1
ATOM 769 O O . THR A 1 95 ? -1.451 -6.760 10.425 1.00 98.19 95 THR A O 1
ATOM 772 N N . ARG A 1 96 ? -0.614 -8.162 11.982 1.00 97.31 96 ARG A N 1
ATOM 773 C CA . ARG A 1 96 ? -1.584 -9.238 11.798 1.00 97.31 96 ARG A CA 1
ATOM 774 C C . ARG A 1 96 ? -2.301 -9.512 13.108 1.00 97.31 96 ARG A C 1
ATOM 776 O O . ARG A 1 96 ? -1.666 -9.789 14.127 1.00 97.31 96 ARG A O 1
ATOM 783 N N . ARG A 1 97 ? -3.630 -9.491 13.055 1.00 97.00 97 ARG A N 1
ATOM 784 C CA . ARG A 1 97 ? -4.516 -9.813 14.168 1.00 97.00 97 ARG A CA 1
ATOM 785 C C . ARG A 1 97 ? -5.310 -11.083 13.885 1.00 97.00 97 ARG A C 1
ATOM 787 O O . ARG A 1 97 ? -5.956 -11.175 12.845 1.00 97.00 97 ARG A O 1
ATOM 794 N N . ARG A 1 98 ? -5.339 -12.008 14.843 1.00 95.25 98 ARG A N 1
ATOM 795 C CA . ARG A 1 98 ? -6.183 -13.210 14.837 1.00 95.25 98 ARG A CA 1
ATOM 796 C C . ARG A 1 98 ? -6.927 -13.293 16.170 1.00 95.25 98 ARG A C 1
ATOM 798 O O . ARG A 1 98 ? -6.320 -13.476 17.219 1.00 95.25 98 ARG A O 1
ATOM 805 N N . GLY A 1 99 ? -8.244 -13.087 16.156 1.00 91.44 99 GLY A N 1
ATOM 806 C CA . GLY A 1 99 ? -9.018 -12.948 17.394 1.00 91.44 99 GLY A CA 1
ATOM 807 C C . GLY A 1 99 ? -8.531 -11.768 18.250 1.00 91.44 99 GLY A C 1
ATOM 808 O O . GLY A 1 99 ? -8.613 -10.617 17.818 1.00 91.44 99 GLY A O 1
ATOM 809 N N . LYS A 1 100 ? -8.034 -12.049 19.463 1.00 89.19 100 LYS A N 1
ATOM 810 C CA . LYS A 1 100 ? -7.449 -11.040 20.370 1.00 89.19 100 LYS A CA 1
ATOM 811 C C . LYS A 1 100 ? -5.944 -10.841 20.173 1.00 89.19 100 LYS A C 1
ATOM 813 O O . LYS A 1 100 ? -5.417 -9.826 20.624 1.00 89.19 100 LYS A O 1
ATOM 818 N N . ASP A 1 101 ? -5.276 -11.769 19.498 1.00 92.31 101 ASP A N 1
ATOM 819 C CA . ASP A 1 101 ? -3.830 -11.733 19.323 1.00 92.31 101 ASP A CA 1
ATOM 820 C C . ASP A 1 101 ? -3.476 -10.754 18.212 1.00 92.31 101 ASP A C 1
ATOM 822 O O . ASP A 1 101 ? -3.965 -10.890 17.092 1.00 92.31 101 ASP A O 1
ATOM 826 N N . ASN A 1 102 ? -2.621 -9.776 18.505 1.00 94.88 102 ASN A N 1
ATOM 827 C CA . ASN A 1 102 ? -2.165 -8.777 17.544 1.00 94.88 102 ASN A CA 1
ATOM 828 C C . ASN A 1 102 ? -0.637 -8.728 17.539 1.00 94.88 102 ASN A C 1
ATOM 830 O O . ASN A 1 102 ? -0.027 -8.426 18.560 1.00 94.88 102 ASN A O 1
ATOM 834 N N . HIS A 1 103 ? -0.037 -9.010 16.388 1.00 96.19 103 HIS A N 1
ATOM 835 C CA . HIS A 1 103 ? 1.410 -9.085 16.220 1.00 96.19 103 HIS A CA 1
ATOM 836 C C . HIS A 1 103 ? 1.873 -8.053 15.197 1.00 96.19 103 HIS A C 1
ATOM 838 O O . HIS A 1 103 ? 1.282 -7.932 14.123 1.00 96.19 103 HIS A O 1
ATOM 844 N N . VAL A 1 104 ? 2.949 -7.336 15.516 1.00 97.62 104 VAL A N 1
ATOM 845 C CA . VAL A 1 104 ? 3.709 -6.567 14.526 1.00 97.62 104 VAL A CA 1
ATOM 846 C C . VAL A 1 104 ? 4.626 -7.554 13.814 1.00 97.62 104 VAL A C 1
ATOM 848 O O . VAL A 1 104 ? 5.458 -8.186 14.457 1.00 97.62 104 VAL A O 1
ATOM 851 N N . LEU A 1 105 ? 4.424 -7.732 12.512 1.00 97.12 105 LEU A N 1
ATOM 852 C CA . LEU A 1 105 ? 5.208 -8.657 11.688 1.00 97.12 105 LEU A CA 1
ATOM 853 C C . LEU A 1 105 ? 6.415 -7.969 11.053 1.00 97.12 105 LEU A C 1
ATOM 855 O O . LEU A 1 105 ? 7.435 -8.605 10.826 1.00 97.12 105 LEU A O 1
ATOM 859 N N . TYR A 1 106 ? 6.291 -6.673 10.773 1.00 97.50 106 TYR A N 1
ATOM 860 C CA . TYR A 1 106 ? 7.350 -5.874 10.174 1.00 97.50 106 TYR A CA 1
ATOM 861 C C . TYR A 1 106 ? 7.219 -4.416 10.608 1.00 97.50 106 TYR A C 1
ATOM 863 O O . TYR A 1 106 ? 6.103 -3.891 10.683 1.00 97.50 106 TYR A O 1
ATOM 871 N N . GLN A 1 107 ? 8.355 -3.769 10.860 1.00 97.00 107 GLN A N 1
ATOM 872 C CA . GLN A 1 107 ? 8.460 -2.325 11.025 1.00 97.00 107 GLN A CA 1
ATOM 873 C C . GLN A 1 107 ? 9.843 -1.867 10.549 1.00 97.00 107 GLN A C 1
ATOM 875 O O . GLN A 1 107 ? 10.841 -2.192 11.188 1.00 97.00 107 GLN A O 1
ATOM 880 N N . GLY A 1 108 ? 9.907 -1.126 9.445 1.00 95.62 108 GLY A N 1
ATOM 881 C CA . GLY A 1 108 ? 11.183 -0.743 8.837 1.00 95.62 108 GLY A CA 1
ATOM 882 C C . GLY A 1 108 ? 11.037 0.031 7.530 1.00 95.62 108 GLY A C 1
ATOM 883 O O . GLY A 1 108 ? 9.921 0.311 7.085 1.00 95.62 108 GLY A O 1
ATOM 884 N N . ASP A 1 109 ? 12.172 0.406 6.944 1.00 94.81 109 ASP A N 1
ATOM 885 C CA . ASP A 1 109 ? 12.230 1.048 5.629 1.00 94.81 109 ASP A CA 1
ATOM 886 C C . ASP A 1 109 ? 11.971 0.003 4.536 1.00 94.81 109 ASP A C 1
ATOM 888 O O . ASP A 1 109 ? 12.774 -0.900 4.310 1.00 94.81 109 ASP A O 1
ATOM 892 N N . ALA A 1 110 ? 10.845 0.143 3.840 1.00 94.00 110 ALA A N 1
ATOM 893 C CA . ALA A 1 110 ? 10.479 -0.717 2.721 1.00 94.00 110 ALA A CA 1
ATOM 894 C C . ALA A 1 110 ? 10.465 0.070 1.404 1.00 94.00 110 ALA A C 1
ATOM 896 O O . ALA A 1 110 ? 9.503 -0.012 0.626 1.00 94.00 110 ALA A O 1
ATOM 897 N N . ASN A 1 111 ? 11.483 0.903 1.182 1.00 93.75 111 ASN A N 1
ATOM 898 C CA . ASN A 1 111 ? 11.705 1.604 -0.074 1.00 93.75 111 ASN A CA 1
ATOM 899 C C . ASN A 1 111 ? 12.189 0.628 -1.165 1.00 93.75 111 ASN A C 1
ATOM 901 O O . ASN A 1 111 ? 13.289 0.086 -1.043 1.00 93.75 111 ASN A O 1
ATOM 905 N N . PRO A 1 112 ? 11.458 0.464 -2.283 1.00 90.06 112 PRO A N 1
ATOM 906 C CA . PRO A 1 112 ? 11.886 -0.380 -3.407 1.00 90.06 112 PRO A CA 1
ATOM 907 C C . PRO A 1 112 ? 13.217 0.046 -4.034 1.00 90.06 112 PRO A C 1
ATOM 909 O O . PRO A 1 112 ? 13.885 -0.742 -4.694 1.00 90.06 112 PRO A O 1
ATOM 912 N N . ARG A 1 113 ? 13.592 1.315 -3.842 1.00 90.38 113 ARG A N 1
ATOM 913 C CA . ARG A 1 113 ? 14.831 1.926 -4.339 1.00 90.38 113 ARG A CA 1
ATOM 914 C C . ARG A 1 113 ? 15.939 1.959 -3.274 1.00 90.38 113 ARG A C 1
ATOM 916 O O . ARG A 1 113 ? 16.979 2.573 -3.508 1.00 90.38 113 ARG A O 1
ATOM 923 N N . GLY A 1 114 ? 15.669 1.414 -2.086 1.00 82.25 114 GLY A N 1
ATOM 924 C CA . GLY A 1 114 ? 16.496 1.514 -0.886 1.00 82.25 114 GLY A CA 1
ATOM 925 C C . GLY A 1 114 ? 17.381 0.292 -0.636 1.00 82.25 114 GLY A C 1
ATOM 926 O O . GLY A 1 114 ? 17.847 -0.366 -1.566 1.00 82.25 114 GLY A O 1
ATOM 927 N N . ARG A 1 115 ? 17.655 0.019 0.647 1.00 71.44 115 ARG A N 1
ATOM 928 C CA . ARG A 1 115 ? 18.487 -1.113 1.080 1.00 71.44 115 ARG A CA 1
ATOM 929 C C . ARG A 1 115 ? 17.794 -2.441 0.798 1.00 71.44 115 ARG A C 1
ATOM 931 O O . ARG A 1 115 ? 16.612 -2.602 1.081 1.00 71.44 115 ARG A O 1
ATOM 938 N N . THR A 1 116 ? 18.566 -3.408 0.318 1.00 77.31 116 THR A N 1
ATOM 939 C CA . THR A 1 116 ? 18.038 -4.713 -0.084 1.00 77.31 116 THR A CA 1
ATOM 940 C C . THR A 1 116 ? 17.494 -5.521 1.095 1.00 77.31 116 THR A C 1
ATOM 942 O O . THR A 1 116 ? 16.444 -6.131 0.953 1.00 77.31 116 THR A O 1
ATOM 945 N N . ASP A 1 117 ? 18.146 -5.502 2.261 1.00 88.25 117 ASP A N 1
ATOM 946 C CA . ASP A 1 117 ? 17.803 -6.422 3.360 1.00 88.25 117 ASP A CA 1
ATOM 947 C C . ASP A 1 117 ? 16.445 -6.106 4.009 1.00 88.25 117 ASP A C 1
ATOM 949 O O . ASP A 1 117 ? 15.613 -7.000 4.169 1.00 88.25 117 ASP A O 1
ATOM 953 N N . ASP A 1 118 ? 16.182 -4.832 4.326 1.00 90.19 118 ASP A N 1
ATOM 954 C CA . ASP A 1 118 ? 14.905 -4.405 4.918 1.00 90.19 118 ASP A CA 1
ATOM 955 C C . ASP A 1 118 ? 13.739 -4.602 3.939 1.00 90.19 118 ASP A C 1
ATOM 957 O O . ASP A 1 118 ? 12.639 -4.990 4.343 1.00 90.19 118 ASP A O 1
ATOM 961 N N . LEU A 1 119 ? 13.995 -4.384 2.644 1.00 90.50 119 LEU A N 1
ATOM 962 C CA . LEU A 1 119 ? 13.032 -4.637 1.581 1.00 90.50 119 LEU A CA 1
ATOM 963 C C . LEU A 1 119 ? 12.743 -6.135 1.432 1.00 90.50 119 LEU A C 1
ATOM 965 O O . LEU A 1 119 ? 11.583 -6.507 1.299 1.00 90.50 119 LEU A O 1
ATOM 969 N N . VAL A 1 120 ? 13.759 -7.000 1.482 1.00 91.56 120 VAL A N 1
ATOM 970 C CA . VAL A 1 120 ? 13.574 -8.459 1.420 1.00 91.56 120 VAL A CA 1
ATOM 971 C C . VAL A 1 120 ? 12.737 -8.940 2.605 1.00 91.56 120 VAL A C 1
ATOM 973 O O . VAL A 1 120 ? 11.735 -9.615 2.392 1.00 91.56 120 VAL A O 1
ATOM 976 N N . ALA A 1 121 ? 13.059 -8.510 3.828 1.00 93.25 121 ALA A N 1
ATOM 977 C CA . ALA A 1 121 ? 12.275 -8.859 5.014 1.00 93.25 121 ALA A CA 1
ATOM 978 C C . ALA A 1 121 ? 10.815 -8.380 4.914 1.00 93.25 121 ALA A C 1
ATOM 980 O O . ALA A 1 121 ? 9.889 -9.084 5.324 1.00 93.25 121 ALA A O 1
ATOM 981 N N . TYR A 1 122 ? 10.590 -7.195 4.338 1.00 95.25 122 TYR A N 1
ATOM 982 C CA . TYR A 1 122 ? 9.242 -6.713 4.059 1.00 95.25 122 TYR A CA 1
ATOM 983 C C . TYR A 1 122 ? 8.510 -7.590 3.037 1.00 95.25 122 TYR A C 1
ATOM 985 O O . TYR A 1 122 ? 7.353 -7.953 3.257 1.00 95.25 122 TYR A O 1
ATOM 993 N N . LEU A 1 123 ? 9.165 -7.919 1.922 1.00 92.56 123 LEU A N 1
ATOM 994 C CA . LEU A 1 123 ? 8.576 -8.722 0.854 1.00 92.56 123 LEU A CA 1
ATOM 995 C C . LEU A 1 123 ? 8.265 -10.147 1.317 1.00 92.56 123 LEU A C 1
ATOM 997 O O . LEU A 1 123 ? 7.241 -10.684 0.903 1.00 92.56 123 LEU A O 1
ATOM 1001 N N . ASP A 1 124 ? 9.063 -10.724 2.216 1.00 92.81 124 ASP A N 1
ATOM 1002 C CA . ASP A 1 124 ? 8.766 -12.018 2.839 1.00 92.81 124 ASP A CA 1
ATOM 1003 C C . ASP A 1 124 ? 7.444 -11.955 3.622 1.00 92.81 124 ASP A C 1
ATOM 1005 O O . ASP A 1 124 ? 6.537 -12.756 3.383 1.00 92.81 124 ASP A O 1
ATOM 1009 N N . VAL A 1 125 ? 7.262 -10.933 4.467 1.00 94.50 125 VAL A N 1
ATOM 1010 C CA . VAL A 1 125 ? 6.001 -10.706 5.202 1.00 94.50 125 VAL A CA 1
ATOM 1011 C C . VAL A 1 125 ? 4.834 -10.407 4.257 1.00 94.50 125 VAL A C 1
ATOM 1013 O O . VAL A 1 125 ? 3.698 -10.826 4.501 1.00 94.50 125 VAL A O 1
ATOM 1016 N N . LEU A 1 126 ? 5.088 -9.678 3.169 1.00 93.06 126 LEU A N 1
ATOM 1017 C CA . LEU A 1 126 ? 4.083 -9.410 2.148 1.00 93.06 126 LEU A CA 1
ATOM 1018 C C . LEU A 1 126 ? 3.651 -10.708 1.457 1.00 93.06 126 LEU A C 1
ATOM 1020 O O . LEU A 1 126 ? 2.451 -10.893 1.261 1.00 93.06 126 LEU A O 1
ATOM 1024 N N . SER A 1 127 ? 4.595 -11.609 1.162 1.00 91.19 127 SER A N 1
ATOM 1025 C CA . SER A 1 127 ? 4.361 -12.904 0.508 1.00 91.19 127 SER A CA 1
ATOM 1026 C C . SER A 1 127 ? 3.436 -13.813 1.318 1.00 91.19 127 SER A C 1
ATOM 1028 O O . SER A 1 127 ? 2.555 -14.477 0.762 1.00 91.19 127 SER A O 1
ATOM 1030 N N . ASP A 1 128 ? 3.564 -13.763 2.646 1.00 90.31 128 ASP A N 1
ATOM 1031 C CA . ASP A 1 128 ? 2.724 -14.518 3.573 1.00 90.31 128 ASP A CA 1
ATO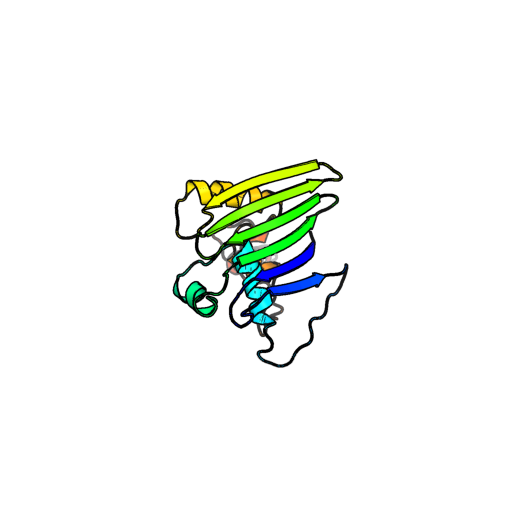M 1032 C C . ASP A 1 128 ? 1.253 -14.082 3.505 1.00 90.31 128 ASP A C 1
ATOM 1034 O O . ASP A 1 128 ? 0.342 -14.887 3.728 1.00 90.31 128 AS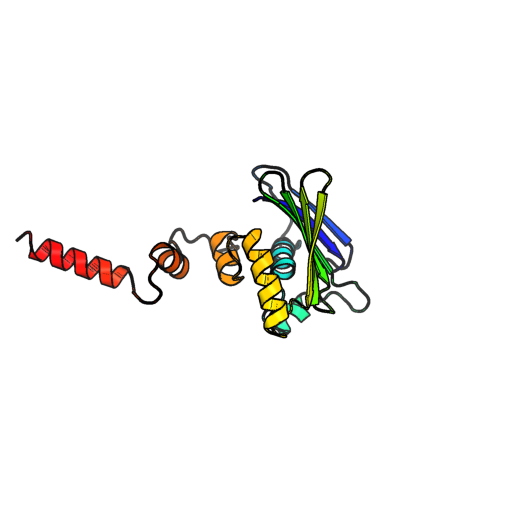P A O 1
ATOM 1038 N N . CYS A 1 129 ? 0.995 -12.808 3.191 1.00 88.62 129 CYS A N 1
ATOM 1039 C CA . CYS A 1 129 ? -0.355 -12.264 3.052 1.00 88.62 129 CYS A CA 1
ATOM 1040 C C . CYS A 1 129 ? -0.884 -12.372 1.615 1.00 88.62 129 CYS A C 1
ATOM 1042 O O . CYS A 1 129 ? -1.995 -12.863 1.371 1.00 88.62 129 CYS A O 1
ATOM 1044 N N . LEU A 1 130 ? -0.082 -11.879 0.673 1.00 82.00 130 LEU A N 1
ATOM 1045 C CA . LEU A 1 130 ? -0.333 -11.759 -0.750 1.00 82.00 130 LEU A CA 1
ATOM 1046 C C . LEU A 1 130 ? 0.660 -12.689 -1.442 1.00 82.00 130 LEU A C 1
ATOM 1048 O O . LEU A 1 130 ? 1.831 -12.361 -1.548 1.00 82.00 130 LEU A O 1
ATOM 1052 N N . ALA A 1 131 ? 0.201 -13.823 -1.975 1.00 76.06 131 ALA A N 1
ATOM 1053 C CA . ALA A 1 131 ? 1.057 -14.786 -2.688 1.00 76.06 131 ALA A CA 1
ATOM 1054 C C . ALA A 1 131 ? 1.827 -14.195 -3.900 1.00 76.06 131 ALA A C 1
ATOM 1056 O O . ALA A 1 131 ? 2.588 -14.897 -4.558 1.00 76.06 131 ALA A O 1
ATOM 1057 N N . VAL A 1 132 ? 1.599 -12.917 -4.212 1.00 79.38 132 VAL A N 1
ATOM 1058 C CA . VAL A 1 132 ? 2.270 -12.124 -5.231 1.00 79.38 132 VAL A CA 1
ATOM 1059 C C . VAL A 1 132 ? 2.950 -10.934 -4.552 1.00 79.38 132 VAL A C 1
ATOM 1061 O O . VAL A 1 132 ? 2.274 -10.044 -4.034 1.00 79.38 132 VAL A O 1
ATOM 1064 N N . THR A 1 133 ? 4.281 -10.917 -4.588 1.00 81.00 133 THR A N 1
ATOM 1065 C CA . THR A 1 133 ? 5.131 -9.853 -4.024 1.00 81.00 133 THR A CA 1
ATOM 1066 C C . THR A 1 133 ? 5.662 -8.878 -5.065 1.00 81.00 133 THR A C 1
ATOM 1068 O O . THR A 1 133 ? 6.093 -7.783 -4.714 1.00 81.00 133 THR A O 1
ATOM 1071 N N . ASP A 1 134 ? 5.619 -9.256 -6.341 1.00 83.50 134 ASP A N 1
ATOM 1072 C CA . ASP A 1 134 ? 5.983 -8.370 -7.437 1.00 83.50 134 ASP A CA 1
ATOM 1073 C C . ASP A 1 134 ? 4.819 -7.435 -7.775 1.00 83.50 134 ASP A C 1
ATOM 1075 O O . ASP A 1 134 ? 3.684 -7.866 -8.015 1.00 83.50 134 ASP A O 1
ATOM 1079 N N . ARG A 1 135 ? 5.113 -6.136 -7.815 1.00 83.94 135 ARG A N 1
ATOM 1080 C CA . ARG A 1 135 ? 4.127 -5.090 -8.082 1.00 83.94 135 ARG A CA 1
ATOM 1081 C C . ARG A 1 135 ? 3.507 -5.239 -9.471 1.00 83.94 135 ARG A C 1
ATOM 1083 O O . ARG A 1 135 ? 2.291 -5.088 -9.610 1.00 83.94 135 ARG A O 1
ATOM 1090 N N . GLY A 1 136 ? 4.315 -5.542 -10.486 1.00 80.44 136 GLY A N 1
ATOM 1091 C CA . GLY A 1 136 ? 3.852 -5.737 -11.859 1.00 80.44 136 GLY A CA 1
ATOM 1092 C C . GLY A 1 136 ? 2.931 -6.949 -11.980 1.00 80.44 136 GLY A C 1
ATOM 1093 O O . GLY A 1 136 ? 1.856 -6.866 -12.576 1.00 80.44 136 GLY A O 1
ATOM 1094 N N . LEU A 1 137 ? 3.294 -8.058 -11.340 1.00 79.44 137 LEU A N 1
ATOM 1095 C CA . LEU A 1 137 ? 2.479 -9.261 -11.295 1.00 79.44 137 LEU A CA 1
ATOM 1096 C C . LEU A 1 137 ? 1.162 -9.015 -10.556 1.00 79.44 137 LEU A C 1
ATOM 1098 O O . LEU A 1 137 ? 0.110 -9.451 -11.026 1.00 79.44 137 LEU A O 1
ATOM 1102 N N . PHE A 1 138 ? 1.186 -8.275 -9.445 1.00 82.88 138 PHE A N 1
ATOM 1103 C CA . PHE A 1 138 ? -0.030 -7.901 -8.723 1.00 82.88 138 PHE A CA 1
ATOM 1104 C C . PHE A 1 138 ? -0.953 -7.068 -9.618 1.00 82.88 138 PHE A C 1
ATOM 1106 O O . PHE A 1 138 ? -2.149 -7.347 -9.719 1.00 82.88 138 PHE A O 1
ATOM 1113 N N . GLN A 1 139 ? -0.390 -6.075 -10.312 1.00 80.75 139 GLN A N 1
ATOM 1114 C CA . GLN A 1 139 ? -1.136 -5.228 -11.236 1.00 80.75 139 GLN A CA 1
ATOM 1115 C C . GLN A 1 139 ? -1.756 -6.005 -12.395 1.00 80.75 139 GLN A C 1
ATOM 1117 O O . GLN A 1 139 ? -2.822 -5.621 -12.843 1.00 80.75 139 GLN A O 1
ATOM 1122 N N . ARG A 1 140 ? -1.126 -7.074 -12.883 1.00 75.25 140 ARG A N 1
ATOM 1123 C CA . ARG A 1 140 ? -1.652 -7.854 -14.015 1.00 75.25 140 ARG A CA 1
ATOM 1124 C C . ARG A 1 140 ? -2.651 -8.932 -13.597 1.00 75.25 140 ARG A C 1
ATOM 1126 O O . ARG A 1 140 ? -3.484 -9.341 -14.397 1.00 75.25 140 ARG A O 1
ATOM 1133 N N . THR A 1 141 ? -2.564 -9.417 -12.359 1.00 76.75 141 THR A N 1
ATOM 1134 C CA . THR A 1 141 ? -3.382 -10.545 -11.875 1.00 76.75 141 THR A CA 1
ATOM 1135 C C . THR A 1 141 ? -4.615 -10.111 -11.095 1.00 76.75 141 THR A C 1
ATOM 1137 O O . THR A 1 141 ? -5.667 -10.735 -11.217 1.00 76.75 141 THR A O 1
ATOM 1140 N N . LEU A 1 142 ? -4.497 -9.060 -10.281 1.00 79.69 142 LEU A N 1
ATOM 1141 C CA . LEU A 1 142 ? -5.538 -8.641 -9.337 1.00 79.69 142 LEU A CA 1
ATOM 1142 C C . LEU A 1 142 ? -6.166 -7.295 -9.695 1.00 79.69 142 LEU A C 1
ATOM 1144 O O . LEU A 1 142 ? -7.110 -6.855 -9.037 1.00 79.69 142 LEU A O 1
ATOM 1148 N N . VAL A 1 143 ? -5.653 -6.636 -10.731 1.00 79.00 143 VAL A N 1
ATOM 1149 C CA . VAL A 1 143 ? -6.081 -5.309 -11.150 1.00 79.00 143 VAL A CA 1
ATOM 1150 C C . VAL A 1 143 ? -6.309 -5.323 -12.660 1.00 79.00 143 VAL A C 1
ATOM 1152 O O . VAL A 1 143 ? -5.501 -5.833 -13.417 1.00 79.00 143 VAL A O 1
ATOM 1155 N N . ILE A 1 144 ? -7.431 -4.769 -13.113 1.00 78.06 144 ILE A N 1
ATOM 1156 C CA . ILE A 1 144 ? -7.725 -4.597 -14.541 1.00 78.06 144 ILE A CA 1
ATOM 1157 C C . ILE A 1 144 ? -7.916 -3.100 -14.756 1.00 78.06 144 ILE A C 1
ATOM 1159 O O . ILE A 1 144 ? -8.862 -2.524 -14.209 1.00 78.06 144 ILE A O 1
ATOM 1163 N N . ARG A 1 145 ? -7.005 -2.437 -15.483 1.00 74.88 145 ARG A N 1
ATOM 1164 C CA . ARG A 1 145 ? -7.116 -0.987 -15.714 1.00 74.88 145 ARG A CA 1
ATOM 1165 C C . ARG A 1 145 ? -8.095 -0.678 -16.847 1.00 74.88 145 ARG A C 1
ATOM 1167 O O . ARG A 1 145 ? -8.496 -1.528 -17.644 1.00 74.88 145 ARG A O 1
ATOM 1174 N N . GLN A 1 146 ? -8.492 0.590 -16.921 1.00 65.06 146 GLN A N 1
ATOM 1175 C CA . GLN A 1 146 ? -9.333 1.097 -18.000 1.00 65.06 146 GLN A CA 1
ATOM 1176 C C . GLN A 1 146 ? -8.635 0.890 -19.353 1.00 65.06 146 GLN A C 1
ATOM 1178 O O . GLN A 1 146 ? -7.555 1.426 -19.576 1.00 65.06 146 GLN A O 1
ATOM 1183 N N . GLY A 1 147 ? -9.270 0.131 -20.249 1.00 67.12 147 GLY A N 1
ATOM 1184 C CA . GLY A 1 147 ? -8.719 -0.199 -21.569 1.00 67.12 147 GLY A CA 1
ATOM 1185 C C . GLY A 1 147 ? -7.861 -1.469 -21.615 1.00 67.12 147 GLY A C 1
ATOM 1186 O O . GLY A 1 147 ? -7.533 -1.913 -22.707 1.00 67.12 147 GLY A O 1
ATOM 1187 N N . GLU A 1 148 ? -7.565 -2.100 -20.473 1.00 61.66 148 GLU A N 1
ATOM 1188 C CA . GLU A 1 148 ? -6.772 -3.344 -20.392 1.00 61.66 148 GLU A CA 1
ATOM 1189 C C . GLU A 1 148 ? -7.631 -4.615 -20.400 1.00 61.66 148 GLU A C 1
ATOM 1191 O O . GLU A 1 148 ? -7.143 -5.715 -20.156 1.00 61.66 148 GLU A O 1
ATOM 1196 N N . MET A 1 149 ? -8.921 -4.496 -20.713 1.00 57.25 149 MET A N 1
ATOM 1197 C CA . MET A 1 149 ? -9.818 -5.644 -20.833 1.00 57.25 149 MET A CA 1
ATOM 1198 C C . MET A 1 149 ? -9.614 -6.340 -22.191 1.00 57.25 149 MET A C 1
ATOM 1200 O O . MET A 1 149 ? -10.542 -6.481 -22.983 1.00 57.25 149 MET A O 1
ATOM 1204 N N . SER A 1 150 ? -8.374 -6.739 -22.486 1.00 54.69 150 SER A N 1
ATOM 1205 C CA . SER A 1 150 ? -8.103 -7.701 -23.550 1.00 54.69 150 SER A CA 1
ATOM 1206 C C . SER A 1 150 ? -8.447 -9.088 -23.008 1.00 54.69 150 SER A C 1
ATOM 1208 O O . SER A 1 150 ? -8.015 -9.460 -21.920 1.00 54.69 150 SER A O 1
ATOM 1210 N N . THR A 1 151 ? -9.246 -9.858 -23.740 1.00 51.56 151 THR A N 1
ATOM 1211 C CA . THR A 1 151 ? -9.610 -11.234 -23.364 1.00 51.56 151 THR A CA 1
ATOM 1212 C C . THR A 1 151 ? -8.466 -12.232 -23.564 1.00 51.56 151 THR A C 1
ATOM 1214 O O . THR A 1 151 ? -8.595 -13.400 -23.203 1.00 51.56 151 THR A O 1
ATOM 1217 N N . SER A 1 152 ? -7.339 -11.793 -24.126 1.00 55.41 152 SER A N 1
ATOM 1218 C CA . SER A 1 152 ? -6.117 -12.582 -24.225 1.00 55.41 152 SER A CA 1
ATOM 1219 C C . SER A 1 152 ? -5.361 -12.562 -22.900 1.00 55.41 152 SER A C 1
ATOM 1221 O O . SER A 1 152 ? -5.007 -11.498 -22.402 1.00 55.41 152 SER A O 1
ATOM 1223 N N . ILE A 1 153 ? -5.069 -13.746 -22.352 1.00 57.12 153 ILE A N 1
ATOM 1224 C CA . ILE A 1 153 ? -4.175 -13.889 -21.194 1.00 57.12 153 ILE A CA 1
ATOM 1225 C C . ILE A 1 153 ? -2.817 -13.285 -21.572 1.00 57.12 153 ILE A C 1
ATOM 1227 O O . ILE A 1 153 ? -2.241 -13.699 -22.583 1.00 57.12 153 ILE A O 1
ATOM 1231 N N . ASP A 1 154 ? -2.344 -12.332 -20.772 1.00 61.84 154 ASP A N 1
ATOM 1232 C CA . ASP A 1 154 ? -1.056 -11.649 -20.928 1.00 61.84 154 ASP A CA 1
ATOM 1233 C C . ASP A 1 154 ? 0.107 -12.664 -20.920 1.00 61.84 154 ASP A C 1
ATOM 1235 O O . ASP A 1 154 ? 0.092 -13.649 -20.173 1.00 61.84 154 ASP A O 1
ATOM 1239 N N . GLU A 1 155 ? 1.110 -12.445 -21.767 1.00 58.59 155 GLU A N 1
ATOM 1240 C CA . GLU A 1 155 ? 2.213 -13.373 -22.051 1.00 58.59 155 GLU A CA 1
ATOM 1241 C C . GLU A 1 155 ? 2.987 -13.751 -20.777 1.00 58.59 155 GLU A C 1
ATOM 1243 O O . GLU A 1 155 ? 3.318 -14.915 -20.555 1.00 58.59 155 GLU A O 1
ATOM 1248 N N . THR A 1 156 ? 3.172 -12.794 -19.865 1.00 55.19 156 THR A N 1
ATOM 1249 C CA . THR A 1 156 ? 3.835 -13.018 -18.571 1.00 55.19 156 THR A CA 1
ATOM 1250 C C . THR A 1 156 ? 3.007 -13.896 -17.625 1.00 55.19 156 THR A C 1
ATOM 1252 O O . THR A 1 156 ? 3.564 -14.736 -16.918 1.00 55.19 156 THR A O 1
ATOM 1255 N N . ILE A 1 157 ? 1.673 -13.765 -17.626 1.00 57.81 157 ILE A N 1
ATOM 1256 C CA . ILE A 1 157 ? 0.790 -14.639 -16.832 1.00 57.81 157 ILE A CA 1
ATOM 1257 C C . ILE A 1 157 ? 0.834 -16.063 -17.394 1.00 57.81 157 ILE A C 1
ATOM 1259 O O . ILE A 1 157 ? 0.891 -17.021 -16.623 1.00 57.81 157 ILE A O 1
ATOM 1263 N N . ARG A 1 158 ? 0.879 -16.218 -18.726 1.00 61.72 158 ARG A N 1
ATOM 1264 C CA . ARG A 1 158 ? 1.050 -17.539 -19.354 1.00 61.72 158 ARG A CA 1
ATOM 1265 C C . ARG A 1 158 ? 2.380 -18.181 -18.974 1.00 61.72 158 ARG A C 1
ATOM 1267 O O . ARG A 1 158 ? 2.378 -19.349 -18.609 1.00 61.72 158 ARG A O 1
ATOM 1274 N N . GLN A 1 159 ? 3.477 -17.424 -18.993 1.00 62.56 159 GLN A N 1
ATOM 1275 C CA . GLN A 1 159 ? 4.809 -17.918 -18.617 1.00 62.56 159 GLN A CA 1
ATOM 1276 C C . GLN A 1 159 ? 4.891 -18.354 -17.146 1.00 62.56 159 GLN A C 1
ATOM 1278 O O . GLN A 1 159 ? 5.542 -19.349 -16.823 1.00 62.56 159 GLN A O 1
ATOM 1283 N N . LEU A 1 160 ? 4.207 -17.641 -16.246 1.00 62.25 160 LEU A N 1
ATOM 1284 C CA . LEU A 1 160 ? 4.121 -18.024 -14.835 1.00 62.25 160 LEU A CA 1
ATOM 1285 C C . LEU A 1 160 ? 3.289 -19.293 -14.628 1.00 62.25 160 LEU A C 1
ATOM 1287 O O . LEU A 1 160 ? 3.674 -20.144 -13.830 1.00 62.25 160 LEU A O 1
ATOM 1291 N N . LEU A 1 161 ? 2.187 -19.449 -15.367 1.00 58.78 161 LEU A N 1
ATOM 1292 C CA . LEU A 1 161 ? 1.365 -20.662 -15.336 1.00 58.78 161 LEU A CA 1
ATOM 1293 C C . LEU A 1 161 ? 2.076 -21.872 -15.960 1.00 58.78 161 LEU A C 1
ATOM 1295 O O . LEU A 1 161 ? 1.879 -22.994 -15.500 1.00 58.78 161 LEU A O 1
ATOM 1299 N N . SER A 1 162 ? 2.908 -21.662 -16.984 1.00 64.62 162 SER A N 1
ATOM 1300 C CA . SER A 1 162 ? 3.657 -22.732 -17.655 1.00 64.62 162 SER A CA 1
ATOM 1301 C C . SER A 1 162 ? 4.967 -23.106 -16.951 1.00 64.62 162 SER A C 1
ATOM 1303 O O . SER A 1 162 ? 5.583 -24.107 -17.314 1.00 64.62 162 SER A O 1
ATOM 1305 N N . GLY A 1 163 ? 5.413 -22.327 -15.956 1.00 51.28 163 GLY A N 1
ATOM 1306 C CA . GLY A 1 163 ? 6.643 -22.579 -15.192 1.00 51.28 163 GLY A CA 1
ATOM 1307 C C . GLY A 1 163 ? 7.941 -22.404 -15.993 1.00 51.28 163 GLY A C 1
ATOM 1308 O O . GLY A 1 163 ? 9.026 -22.724 -15.506 1.00 51.28 163 GLY A O 1
ATOM 1309 N N . SER A 1 164 ? 7.860 -21.891 -17.221 1.00 54.78 164 SER A N 1
ATOM 1310 C CA . SER A 1 164 ? 8.992 -21.739 -18.130 1.00 54.78 164 SER A CA 1
ATOM 1311 C C . SER A 1 164 ? 9.473 -20.289 -18.137 1.00 54.78 164 SER A C 1
ATOM 1313 O O . SER A 1 164 ? 8.854 -19.430 -18.757 1.00 54.78 164 SER A O 1
ATOM 1315 N N . ARG A 1 165 ? 10.617 -20.014 -17.491 1.00 48.91 165 ARG A N 1
ATOM 1316 C CA . ARG A 1 165 ? 11.281 -18.690 -17.528 1.00 48.91 165 ARG A CA 1
ATOM 1317 C C . ARG A 1 165 ? 11.812 -18.298 -18.914 1.00 48.91 165 ARG A C 1
ATOM 1319 O O . ARG A 1 165 ? 12.197 -17.152 -19.110 1.00 48.91 165 ARG A O 1
ATOM 1326 N N . GLN A 1 166 ? 11.865 -19.235 -19.859 1.00 48.19 166 GLN A N 1
ATOM 1327 C CA . GLN A 1 166 ? 12.347 -18.990 -21.214 1.00 48.19 166 GLN A CA 1
ATOM 1328 C C . GLN A 1 166 ? 11.745 -20.038 -22.154 1.00 48.19 166 GLN A C 1
ATOM 1330 O O . GLN A 1 166 ? 12.153 -21.197 -22.159 1.00 48.19 166 GLN A O 1
ATOM 1335 N N . GLY A 1 167 ? 10.723 -19.648 -22.905 1.00 53.41 167 GLY A N 1
ATOM 1336 C CA . GLY A 1 167 ? 10.070 -20.519 -23.871 1.00 53.41 167 GLY A CA 1
ATOM 1337 C C . GLY A 1 167 ? 8.793 -19.875 -24.367 1.00 53.41 167 GLY A C 1
ATOM 1338 O O . GLY A 1 167 ? 7.831 -19.759 -23.614 1.00 53.41 167 GLY A O 1
ATOM 1339 N N . ASP A 1 168 ? 8.809 -19.444 -25.624 1.00 60.94 168 ASP A N 1
ATOM 1340 C CA . ASP A 1 168 ? 7.608 -19.021 -26.326 1.00 60.94 168 ASP A CA 1
ATOM 1341 C C . ASP A 1 168 ? 6.703 -20.250 -26.512 1.00 60.94 168 ASP A C 1
ATOM 1343 O O . ASP A 1 168 ? 7.019 -21.177 -27.266 1.00 60.94 168 ASP A O 1
ATOM 1347 N N . TYR A 1 169 ? 5.624 -20.301 -25.730 1.00 63.66 169 TYR A N 1
ATOM 1348 C CA . TYR A 1 169 ? 4.666 -21.404 -25.713 1.00 63.66 169 TYR A CA 1
ATOM 1349 C C . TYR A 1 169 ? 4.109 -21.679 -27.109 1.00 63.66 169 TYR A C 1
ATOM 1351 O O . TYR A 1 169 ? 3.968 -22.845 -27.477 1.00 63.66 169 TYR A O 1
ATOM 1359 N N . ASP A 1 170 ? 3.874 -20.633 -27.903 1.00 64.06 170 ASP A N 1
ATOM 1360 C CA . ASP A 1 170 ? 3.339 -20.772 -29.255 1.00 64.06 170 ASP A CA 1
ATOM 1361 C C . ASP A 1 170 ? 4.337 -21.514 -30.151 1.00 64.06 170 ASP A C 1
ATOM 1363 O O . ASP A 1 170 ? 3.960 -22.415 -30.901 1.00 64.06 170 ASP A O 1
ATOM 1367 N N . THR A 1 171 ? 5.636 -21.253 -29.985 1.00 69.12 171 THR A N 1
ATOM 1368 C CA . THR A 1 171 ? 6.697 -22.004 -30.671 1.00 69.12 171 THR A CA 1
ATOM 1369 C C . THR A 1 171 ? 6.721 -23.484 -30.255 1.00 69.12 171 THR A C 1
ATOM 1371 O O . THR A 1 171 ? 6.957 -24.364 -31.089 1.00 69.12 171 THR A O 1
ATOM 1374 N N . VAL A 1 172 ? 6.487 -23.800 -28.977 1.00 71.88 172 VAL A N 1
ATOM 1375 C CA . VAL A 1 172 ? 6.455 -25.194 -28.492 1.00 71.88 172 VAL A CA 1
ATOM 1376 C C . VAL A 1 172 ? 5.199 -25.921 -28.970 1.00 71.88 172 VAL A C 1
ATOM 1378 O O . VAL A 1 172 ? 5.301 -27.065 -29.415 1.00 71.88 172 VAL A O 1
ATOM 1381 N N . LEU A 1 173 ? 4.040 -25.263 -28.916 1.00 76.25 173 LEU A N 1
ATOM 1382 C CA . LEU A 1 173 ? 2.770 -25.802 -29.391 1.00 76.25 173 LEU A CA 1
ATOM 1383 C C . LEU A 1 173 ? 2.836 -26.092 -30.892 1.00 76.25 173 LEU A C 1
ATOM 1385 O O . LEU A 1 173 ? 2.569 -27.219 -31.293 1.00 76.25 173 LEU A O 1
ATOM 1389 N N . THR A 1 174 ? 3.325 -25.136 -31.686 1.00 80.44 174 THR A N 1
ATOM 1390 C CA . THR A 1 174 ? 3.514 -25.302 -33.136 1.00 80.44 174 THR A CA 1
ATOM 1391 C C . THR A 1 174 ? 4.413 -26.504 -33.439 1.00 80.44 174 THR A C 1
ATOM 1393 O O . THR A 1 174 ? 4.074 -27.359 -34.251 1.00 80.44 174 THR A O 1
ATOM 1396 N N . ARG A 1 175 ? 5.535 -26.653 -32.715 1.00 79.12 175 ARG A N 1
ATOM 1397 C CA . ARG A 1 175 ? 6.429 -27.814 -32.877 1.00 79.12 175 ARG A CA 1
ATOM 1398 C C . ARG A 1 175 ? 5.761 -29.140 -32.524 1.00 79.12 175 ARG A C 1
ATOM 1400 O O . ARG A 1 175 ? 6.084 -30.157 -33.134 1.00 79.12 175 ARG A O 1
ATOM 1407 N N . LEU A 1 176 ? 4.905 -29.166 -31.505 1.00 82.81 176 LEU A N 1
ATOM 1408 C CA . LEU A 1 176 ? 4.186 -30.373 -31.099 1.00 82.81 176 LEU A CA 1
ATOM 1409 C C . LEU A 1 176 ? 3.098 -30.742 -32.108 1.00 82.81 176 LEU A C 1
ATOM 1411 O O . LEU A 1 176 ? 2.970 -31.922 -32.435 1.00 82.81 176 LEU A O 1
ATOM 1415 N N . GLU A 1 177 ? 2.372 -29.755 -32.628 1.00 84.12 177 GLU A N 1
ATOM 1416 C CA . GLU A 1 177 ? 1.383 -29.931 -33.692 1.00 84.12 177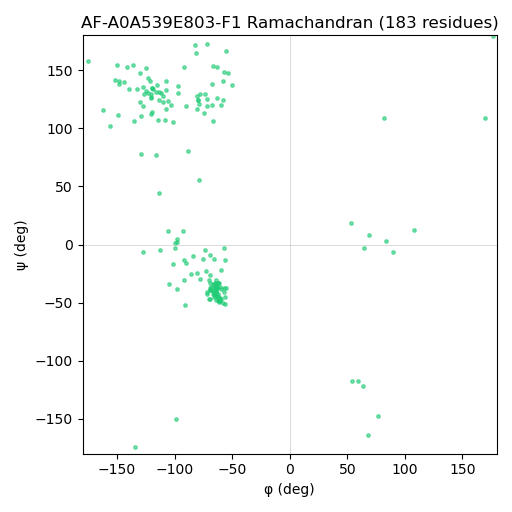 GLU A CA 1
ATOM 1417 C C . GLU A 1 177 ? 2.040 -30.470 -34.965 1.00 84.12 177 GLU A C 1
ATOM 1419 O O . GLU A 1 177 ? 1.622 -31.513 -35.468 1.00 84.12 177 GLU A O 1
ATOM 1424 N N . ASP A 1 178 ? 3.140 -29.862 -35.416 1.00 84.94 178 ASP A N 1
ATOM 1425 C CA . ASP A 1 178 ? 3.907 -30.331 -36.575 1.00 84.94 178 ASP A CA 1
ATOM 1426 C C . ASP A 1 178 ? 4.375 -31.783 -36.400 1.00 84.94 178 ASP A C 1
ATOM 1428 O O . ASP A 1 178 ? 4.292 -32.602 -37.321 1.00 84.94 178 ASP A O 1
ATOM 1432 N N . ARG A 1 179 ? 4.831 -32.144 -35.192 1.00 80.94 179 ARG A N 1
ATOM 1433 C CA . ARG A 1 179 ? 5.262 -33.516 -34.890 1.00 80.94 179 ARG A CA 1
ATOM 1434 C C . ARG A 1 179 ? 4.092 -34.494 -34.861 1.00 80.94 179 ARG A C 1
ATOM 1436 O O . ARG A 1 179 ? 4.253 -35.630 -35.301 1.00 80.94 179 ARG A O 1
ATOM 1443 N N . PHE A 1 180 ? 2.935 -34.079 -34.352 1.00 81.44 180 PHE A N 1
ATOM 1444 C CA . PHE A 1 180 ? 1.720 -34.890 -34.346 1.00 81.44 180 PHE A CA 1
ATOM 1445 C C . PHE A 1 180 ? 1.213 -35.142 -35.771 1.00 81.44 180 PHE A C 1
ATOM 1447 O O . PHE A 1 180 ? 0.941 -36.290 -36.127 1.00 81.44 180 PHE A O 1
ATOM 1454 N N . PHE A 1 181 ? 1.176 -34.111 -36.620 1.00 80.12 181 PHE A N 1
ATOM 1455 C CA . PHE A 1 181 ? 0.809 -34.248 -38.033 1.00 80.12 181 PHE A CA 1
ATOM 1456 C C . PHE A 1 181 ? 1.815 -35.089 -38.829 1.00 80.12 181 PHE A C 1
ATOM 1458 O O . PHE A 1 181 ? 1.418 -35.839 -39.719 1.00 80.12 181 PHE A O 1
ATOM 1465 N N . GLY A 1 182 ? 3.104 -35.025 -38.487 1.00 80.38 182 GLY A N 1
ATOM 1466 C CA . GLY A 1 182 ? 4.133 -35.880 -39.082 1.00 80.38 182 GLY A CA 1
ATOM 1467 C C . GLY A 1 182 ? 4.035 -37.360 -38.690 1.00 80.38 182 GLY A C 1
ATOM 1468 O O . GLY A 1 182 ? 4.480 -38.212 -39.450 1.00 80.38 182 GLY A O 1
ATOM 1469 N N . LEU A 1 183 ? 3.452 -37.673 -37.527 1.00 80.06 183 LEU A N 1
ATOM 1470 C CA . LEU A 1 183 ? 3.270 -39.046 -37.026 1.00 80.06 183 LEU A CA 1
ATOM 1471 C C . LEU A 1 183 ? 1.924 -39.672 -37.417 1.00 80.06 183 LEU A C 1
ATOM 1473 O O . LEU A 1 183 ? 1.740 -40.874 -37.244 1.00 80.06 183 LEU A O 1
ATOM 1477 N N . THR A 1 184 ? 0.976 -38.865 -37.895 1.00 74.00 184 THR A N 1
ATOM 1478 C CA . THR A 1 184 ? -0.381 -39.297 -38.276 1.00 74.00 184 THR A CA 1
ATOM 1479 C C . THR A 1 184 ? -0.592 -39.363 -39.793 1.00 74.00 184 THR A C 1
ATOM 1481 O O . THR A 1 184 ? -1.724 -39.540 -40.245 1.00 74.00 184 THR A O 1
ATOM 1484 N N . ARG A 1 185 ? 0.491 -39.263 -40.576 1.00 53.78 185 ARG A N 1
ATOM 1485 C CA . ARG A 1 185 ? 0.532 -39.576 -42.012 1.00 53.78 185 ARG A CA 1
ATOM 1486 C C . ARG A 1 185 ? 1.136 -40.945 -42.281 1.00 53.78 185 ARG A C 1
ATOM 1488 O O . ARG A 1 185 ? 2.102 -41.306 -41.577 1.00 53.78 185 ARG A O 1
#

Secondary structure (DSSP, 8-state):
-EEEEEEEEEETTEEEEEEEE--SS-------TTSSHHHHHHHHHHHHH--SSHHHHHHHPPSTTS--EEEEEEEETTEEEEEEEESSS-EEEEEEEETTEEEEEEEEE--TTS-HHHHHHHHHHHHHHSS---HHHHHHHT---TT---SSPPHHHHHHHHT-SS--HHHHHHHHHHHHHHH--

Sequence (185 aa):
MRIERLQLDGFGRFDGTVQWTFGPGLNVILGPNESGKSTMQESILAILFGFEDKATEERFRPRAGRQFKGQVELVRGDEHWKFSRDFDDHLVTVTRRRGKDNHVLYQGDANPRGRTDDLVAYLDVLSDCLAVTDRGLFQRTLVIRQGEMSTSIDETIRQLLSGSRQGDYDTVLTRLEDRFFGLTR

Nearest PDB structures (foldseek):
  3aux-assembly1_A-2  TM=7.855E-01  e=2.873E-05  Methanocaldococcus jannaschii
  3av0-assembly1_B  TM=8.224E-01  e=5.151E-05  Methanocaldococcus jannaschii
  5f3w-assembly1_D  TM=7.996E-01  e=1.038E-04  Methanocaldococcus jannaschii DSM 2661
  5f3w-assembly1_B  TM=7.645E-01  e=5.020E-04  Methanocaldococcus jannaschii DSM 2661
  2ejx-assembly1_A  TM=3.018E-01  e=8.603E+00  Sulfurisphaera tokodaii str. 7

pLDDT: mean 86.24, std 13.23, range [48.19, 98.56]

Radius of gyration: 20.2 Å; Cα contacts (8 Å, |Δi|>4): 266; chains: 1; bounding box: 38×61×62 Å

Mean predicted aligned error: 10.03 Å